Protein AF-G0P9E7-F1 (afdb_monomer_lite)

Sequence (211 aa):
MKASIVRSLVRSYDKTFDFEQVDWSNAPDIKSMLRTLPEHIQTKVMPCREKWERSEKCHCLRTDIERRLLPYLRVDLNEINPIMDLSHEKRIDCKQCETVGSTIKYRDVTLPDSFLAKPTINTPIDPSDFARKIFSQGPRDLNQYLTKYVYYMEPGGSTISRVKPRKWTPGQKVDIYAVLLVKQHFCEYCRNVRPLRDLMKDLYSNNVTMF

pLDDT: mean 77.31, std 15.93, range [26.27, 95.31]

Foldseek 3Di:
DQVVVLVVQLCLVPVPDDPVPFDCPPPPHLVSVLVSDDPVSLQQEWKWFFWWWAFPVPRDIDGPGPTDTHQEAEFAPVDLAGQLCLQDFDFADDPVVPDGGTTIGTRRIDDHQKYKYAYPDFDWDQLLVQQPRWHANDPPGQWIKGFQKWWFAAVVGPDTDIDGSVPGDPPDTTGTPITMIGIWGQDPVVRDTGRVVVVVVVVVVVPDDDD

Radius of gyration: 19.59 Å; chains: 1; bounding box: 53×44×59 Å

Organism: Caenorhabditis brenneri (NCBI:txid135651)

Secondary structure (DSSP, 8-state):
-HHHHHHHHHHHH-TT--STTS--TT--SHHHHHHHS-HHHHHHHS-EE---EEETTT--EE-----EE-S-EEE-TTSSSTTGGG--EEE--BTTTTBTT-EEE---EE--SEEEEEESS---B-GGGGGS-EE-SSTT-SEEEEEEEEEEE-TT--SEEEE-GGGSPTT--BEEEEEEEEEEEEETTTTEEEEHHHHHHHHHHTT----

Structure (mmCIF, N/CA/C/O backbone):
data_AF-G0P9E7-F1
#
_entry.id   AF-G0P9E7-F1
#
loop_
_atom_site.group_PDB
_atom_site.id
_atom_site.type_symbol
_atom_site.label_atom_id
_atom_site.label_alt_id
_atom_site.label_comp_id
_atom_site.label_asym_id
_atom_site.label_entity_id
_atom_site.label_seq_id
_atom_site.pdbx_PDB_ins_code
_atom_site.Cartn_x
_atom_site.Cartn_y
_atom_site.Cartn_z
_atom_site.occupancy
_atom_site.B_iso_or_equiv
_atom_site.auth_seq_id
_atom_site.auth_comp_id
_atom_site.auth_asym_id
_atom_site.auth_atom_id
_atom_site.pdbx_PDB_model_num
ATOM 1 N N . MET A 1 1 ? -8.752 -10.844 12.372 1.00 78.12 1 MET A N 1
ATOM 2 C CA . MET A 1 1 ? -8.226 -9.458 12.265 1.00 78.12 1 MET A CA 1
ATOM 3 C C . MET A 1 1 ? -7.398 -9.220 11.000 1.00 78.12 1 MET A C 1
ATOM 5 O O . MET A 1 1 ? -7.770 -8.361 10.222 1.00 78.12 1 MET A O 1
ATOM 9 N N . LYS A 1 2 ? -6.355 -10.005 10.686 1.00 87.00 2 LYS A N 1
ATOM 10 C CA . LYS A 1 2 ? -5.629 -9.884 9.394 1.00 87.00 2 LYS A CA 1
ATOM 11 C C . LYS A 1 2 ? -6.553 -9.978 8.162 1.00 87.00 2 LYS A C 1
ATOM 13 O O . LYS A 1 2 ? -6.417 -9.190 7.233 1.00 87.00 2 LYS A O 1
ATOM 18 N N . ALA A 1 3 ? -7.579 -10.831 8.220 1.00 87.81 3 ALA A N 1
ATOM 19 C CA . ALA A 1 3 ? -8.619 -10.906 7.191 1.00 87.81 3 ALA A CA 1
ATOM 20 C C . ALA A 1 3 ? -9.404 -9.589 6.998 1.00 87.81 3 ALA A C 1
ATOM 22 O O . ALA A 1 3 ? -9.782 -9.264 5.878 1.00 87.81 3 ALA A O 1
ATOM 23 N N . SER A 1 4 ? -9.625 -8.779 8.047 1.00 88.50 4 SER A N 1
ATOM 24 C CA . SER A 1 4 ? -10.307 -7.481 7.896 1.00 88.50 4 SER A CA 1
ATOM 25 C C . SER A 1 4 ? -9.420 -6.434 7.212 1.00 88.50 4 SER A C 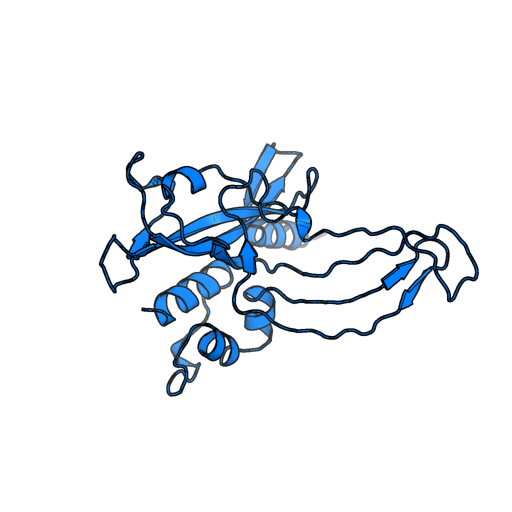1
ATOM 27 O O . SER A 1 4 ? -9.942 -5.565 6.506 1.00 88.50 4 SER A O 1
ATOM 29 N N . ILE A 1 5 ? -8.093 -6.547 7.356 1.00 92.38 5 ILE A N 1
ATOM 30 C CA . ILE A 1 5 ? -7.109 -5.752 6.608 1.00 92.38 5 ILE A CA 1
ATOM 31 C C . ILE A 1 5 ? -7.202 -6.099 5.120 1.00 92.38 5 ILE A C 1
ATOM 33 O O . ILE A 1 5 ? -7.385 -5.202 4.300 1.00 92.38 5 ILE A O 1
ATOM 37 N N . VAL A 1 6 ? -7.166 -7.394 4.786 1.00 93.12 6 VAL A N 1
ATOM 38 C CA . VAL A 1 6 ? -7.285 -7.890 3.402 1.00 93.12 6 VAL A CA 1
ATOM 39 C C . VAL A 1 6 ? -8.620 -7.476 2.783 1.00 93.12 6 VAL A C 1
ATOM 41 O O . VAL A 1 6 ? -8.635 -6.906 1.696 1.00 93.12 6 VAL A O 1
ATOM 44 N N . ARG A 1 7 ? -9.733 -7.632 3.513 1.00 91.88 7 ARG A N 1
ATOM 45 C CA . ARG A 1 7 ? -11.050 -7.145 3.072 1.00 91.88 7 ARG A CA 1
ATOM 46 C C . ARG A 1 7 ? -11.052 -5.644 2.799 1.00 91.88 7 ARG A C 1
ATOM 48 O O . ARG A 1 7 ? -11.615 -5.208 1.803 1.00 91.88 7 ARG A O 1
ATOM 55 N N . SER A 1 8 ? -10.429 -4.843 3.664 1.00 90.50 8 SER A N 1
ATOM 56 C CA . SER A 1 8 ? -10.367 -3.384 3.493 1.00 90.50 8 SER A CA 1
ATOM 57 C C . SER A 1 8 ? -9.508 -2.960 2.299 1.00 90.50 8 SER A C 1
ATOM 59 O O . SER A 1 8 ? -9.852 -1.979 1.639 1.00 90.50 8 SER A O 1
ATOM 61 N N . LEU A 1 9 ? -8.414 -3.684 2.044 1.00 93.50 9 LEU A N 1
ATOM 62 C CA . LEU A 1 9 ? -7.523 -3.497 0.900 1.00 93.50 9 LEU A CA 1
ATOM 63 C C . LEU A 1 9 ? -8.227 -3.860 -0.413 1.00 93.50 9 LEU A C 1
ATOM 65 O O . LEU A 1 9 ? -8.279 -3.053 -1.329 1.00 93.50 9 LEU A O 1
ATOM 69 N N . VAL A 1 10 ? -8.846 -5.035 -0.500 1.00 91.56 10 VAL A N 1
ATOM 70 C CA . VAL A 1 10 ? -9.573 -5.430 -1.714 1.00 91.56 10 VAL A CA 1
ATOM 71 C C . VAL A 1 10 ? -10.771 -4.506 -1.944 1.00 91.56 10 VAL A C 1
ATOM 73 O O . VAL A 1 10 ? -10.923 -3.985 -3.041 1.00 91.56 10 VAL A O 1
ATOM 76 N N . ARG A 1 11 ? -11.540 -4.152 -0.901 1.00 89.19 11 ARG A N 1
ATOM 77 C CA . ARG A 1 11 ? -12.657 -3.191 -1.013 1.00 89.19 11 ARG A CA 1
ATOM 78 C C . ARG A 1 11 ? -12.243 -1.746 -1.302 1.00 89.19 11 ARG A C 1
ATOM 80 O O . ARG A 1 11 ? -13.118 -0.917 -1.564 1.00 89.19 11 ARG A O 1
ATOM 87 N N . SER A 1 12 ? -10.958 -1.377 -1.214 1.00 85.25 12 SER A N 1
ATOM 88 C CA . SER A 1 12 ? -10.518 -0.073 -1.734 1.00 85.25 12 SER A CA 1
ATOM 89 C C . SER A 1 12 ? -10.407 -0.057 -3.250 1.00 85.25 12 SER A C 1
ATOM 91 O O . SER A 1 12 ? -10.593 1.010 -3.828 1.00 85.25 12 SER A O 1
ATOM 93 N N . TYR A 1 13 ? -10.196 -1.219 -3.862 1.00 84.00 13 TYR A N 1
ATOM 94 C CA . TYR A 1 13 ? -10.215 -1.412 -5.303 1.00 84.00 13 TYR A CA 1
ATOM 95 C C . TYR A 1 13 ? -11.613 -1.820 -5.792 1.00 84.00 13 TYR A C 1
ATOM 97 O O . TYR A 1 13 ? -12.232 -1.085 -6.566 1.00 84.00 13 TYR A O 1
ATOM 105 N N . ASP A 1 14 ? -12.155 -2.925 -5.277 1.00 86.12 14 ASP A N 1
ATOM 106 C CA . ASP A 1 14 ? -13.438 -3.495 -5.671 1.00 86.12 14 ASP A CA 1
ATOM 107 C C . ASP A 1 14 ? -14.408 -3.672 -4.490 1.00 86.12 14 ASP A C 1
ATOM 109 O O . ASP A 1 14 ? -14.265 -4.554 -3.645 1.00 86.12 14 ASP A O 1
ATOM 113 N N . LYS A 1 15 ? -15.431 -2.809 -4.435 1.00 84.81 15 LYS A N 1
ATOM 114 C CA . LYS A 1 15 ? -16.447 -2.813 -3.374 1.00 84.81 15 LYS A CA 1
ATOM 115 C C . LYS A 1 15 ? -17.406 -4.004 -3.463 1.00 84.81 15 LYS A C 1
ATOM 117 O O . LYS A 1 15 ? -18.002 -4.332 -2.441 1.00 84.81 15 LYS A O 1
ATOM 122 N N . THR A 1 16 ? -17.567 -4.594 -4.648 1.00 86.94 16 THR A N 1
ATOM 123 C CA . THR A 1 16 ? -18.529 -5.675 -4.915 1.00 86.94 16 THR A CA 1
ATOM 124 C C . THR A 1 16 ? -17.914 -7.063 -4.815 1.00 86.94 16 THR A C 1
ATOM 126 O O . THR A 1 16 ? -18.643 -8.039 -4.921 1.00 86.94 16 THR A O 1
ATOM 129 N N . PHE A 1 17 ? -16.600 -7.158 -4.592 1.00 88.81 17 PHE A N 1
ATOM 130 C CA . PHE A 1 17 ? -15.918 -8.439 -4.476 1.00 88.81 17 PHE A CA 1
ATOM 131 C C . PHE A 1 17 ? -16.513 -9.286 -3.344 1.00 88.81 17 PHE A C 1
ATOM 133 O O . PHE A 1 17 ? -16.552 -8.857 -2.180 1.00 88.81 17 PHE A O 1
ATOM 140 N N . ASP A 1 18 ? -16.950 -10.490 -3.704 1.00 89.50 18 ASP A N 1
ATOM 141 C CA . ASP A 1 18 ? -17.507 -11.471 -2.787 1.00 89.50 18 ASP A CA 1
ATOM 142 C C . ASP A 1 18 ? -16.383 -12.305 -2.156 1.00 89.50 18 ASP A C 1
ATOM 144 O O . ASP A 1 18 ? -15.674 -13.057 -2.821 1.00 89.50 18 ASP A O 1
ATOM 148 N N . PHE A 1 19 ? -16.199 -12.148 -0.844 1.00 87.81 19 PHE A N 1
ATOM 149 C CA . PHE A 1 19 ? -15.153 -12.855 -0.101 1.00 87.81 19 PHE A CA 1
ATOM 150 C C . PHE A 1 19 ? -15.572 -14.259 0.333 1.00 87.81 19 PHE A C 1
ATOM 152 O O . PHE A 1 19 ? -14.706 -14.994 0.811 1.00 87.81 19 PHE A O 1
ATOM 159 N N . GLU A 1 20 ? -16.857 -14.605 0.224 1.00 85.38 20 GLU A N 1
ATOM 160 C CA . GLU A 1 20 ? -17.377 -15.926 0.591 1.00 85.38 20 GLU A CA 1
ATOM 161 C C . GLU A 1 20 ? -16.975 -16.988 -0.438 1.00 85.38 20 GLU A C 1
ATOM 163 O O . GLU A 1 20 ? -16.801 -18.148 -0.083 1.00 85.38 20 GLU A O 1
ATOM 168 N N . GLN A 1 21 ? -16.707 -16.575 -1.681 1.00 85.44 21 GLN A N 1
ATOM 169 C CA . GLN A 1 21 ? -16.221 -17.447 -2.759 1.00 85.44 21 GLN A CA 1
ATOM 170 C C . GLN A 1 21 ? -14.727 -17.787 -2.664 1.00 85.44 21 GLN A C 1
ATOM 172 O O . GLN A 1 21 ? -14.213 -18.551 -3.479 1.00 85.44 21 GLN A O 1
ATOM 177 N N . VAL A 1 22 ? -14.007 -17.211 -1.699 1.00 85.06 22 VAL A N 1
ATOM 178 C CA . VAL A 1 22 ? -12.576 -17.465 -1.507 1.00 85.06 22 VAL A CA 1
ATOM 179 C C . VAL A 1 22 ? -12.394 -18.405 -0.324 1.00 85.06 22 VAL A C 1
ATOM 181 O O . VAL A 1 22 ? -12.841 -18.107 0.783 1.00 85.06 22 VAL A O 1
ATOM 184 N N . ASP A 1 23 ? -11.690 -19.514 -0.535 1.00 84.50 23 ASP A N 1
ATOM 185 C CA . ASP A 1 23 ? -11.310 -20.408 0.554 1.00 84.50 23 ASP A CA 1
ATOM 186 C C . ASP A 1 23 ? -10.158 -19.797 1.375 1.00 84.50 23 ASP A C 1
ATOM 188 O O . ASP A 1 23 ? -9.045 -19.582 0.887 1.00 84.50 23 ASP A O 1
ATOM 192 N N . TRP A 1 24 ? -10.444 -19.498 2.644 1.00 83.25 24 TRP A N 1
ATOM 193 C CA . TRP A 1 24 ? -9.492 -18.933 3.608 1.00 83.25 24 TRP A CA 1
ATOM 194 C C . TRP A 1 24 ? -9.017 -19.941 4.657 1.00 83.25 24 TRP A C 1
ATOM 196 O O . TRP A 1 24 ? -8.226 -19.565 5.526 1.00 83.25 24 TRP A O 1
ATOM 206 N N . SER A 1 25 ? -9.503 -21.185 4.610 1.00 80.88 25 SER A N 1
ATOM 207 C CA . SER A 1 25 ? -9.347 -22.188 5.675 1.00 80.88 25 SER A CA 1
ATOM 208 C C . SER A 1 25 ? -7.890 -22.408 6.099 1.00 80.88 25 SER A C 1
ATOM 210 O O . SER A 1 25 ? -7.611 -22.569 7.285 1.00 80.88 25 SER A O 1
ATOM 212 N N . ASN A 1 26 ? -6.952 -22.292 5.154 1.00 80.38 26 ASN A N 1
ATOM 213 C CA . ASN A 1 26 ? -5.523 -22.534 5.357 1.00 80.38 26 ASN A CA 1
ATOM 214 C C . ASN A 1 26 ? -4.642 -21.270 5.271 1.00 80.38 26 ASN A C 1
ATOM 216 O O . ASN A 1 26 ? -3.443 -21.374 5.015 1.00 80.38 26 ASN A O 1
ATOM 220 N N . ALA A 1 27 ? -5.197 -20.063 5.451 1.00 87.19 27 ALA A N 1
ATOM 221 C CA . ALA A 1 27 ? -4.460 -18.804 5.278 1.00 87.19 27 ALA A CA 1
ATOM 222 C C . ALA A 1 27 ? -4.068 -18.136 6.625 1.00 87.19 27 ALA A C 1
ATOM 224 O O . ALA A 1 27 ? -4.814 -17.298 7.140 1.00 87.19 27 ALA A O 1
ATOM 225 N N . PRO A 1 28 ? -2.878 -18.427 7.200 1.00 85.69 28 PRO A N 1
ATOM 226 C CA . PRO A 1 28 ? -2.490 -17.943 8.537 1.00 85.69 28 PRO A CA 1
ATOM 227 C C . PRO A 1 28 ? -2.075 -16.458 8.587 1.00 85.69 28 PRO A C 1
ATOM 229 O O . PRO A 1 28 ? -2.049 -15.822 9.652 1.00 85.69 28 PRO A O 1
ATOM 232 N N . ASP A 1 29 ? -1.715 -15.871 7.446 1.00 90.88 29 ASP A N 1
ATOM 233 C CA . ASP A 1 29 ? -1.191 -14.510 7.358 1.00 90.88 29 ASP A CA 1
ATOM 234 C C . ASP A 1 29 ? -1.681 -13.748 6.120 1.00 90.88 29 ASP A C 1
ATOM 236 O O . ASP A 1 29 ? -2.275 -14.319 5.212 1.00 90.88 29 ASP A O 1
ATOM 240 N N . ILE A 1 30 ? -1.416 -12.434 6.083 1.00 91.62 30 ILE A N 1
ATOM 241 C CA . ILE A 1 30 ? -1.829 -11.548 4.979 1.00 91.62 30 ILE A CA 1
ATOM 242 C C . ILE A 1 30 ? -1.275 -12.033 3.634 1.00 91.62 30 ILE A C 1
ATOM 244 O O . ILE A 1 30 ? -1.944 -11.896 2.621 1.00 91.62 30 ILE A O 1
ATOM 248 N N . LYS A 1 31 ? -0.066 -12.600 3.598 1.00 92.56 31 LYS A N 1
ATOM 249 C CA . LYS A 1 31 ? 0.552 -13.042 2.344 1.00 92.56 31 LYS A CA 1
ATOM 250 C C . LYS A 1 31 ? -0.180 -14.249 1.767 1.00 92.56 31 LYS A C 1
ATOM 252 O O . LYS A 1 31 ? -0.489 -14.256 0.582 1.00 92.56 31 LYS A O 1
ATOM 257 N N . SER A 1 32 ? -0.448 -15.242 2.604 1.00 92.75 32 SER A N 1
ATOM 258 C CA . SER A 1 32 ? -1.184 -16.456 2.255 1.00 92.75 32 SER A CA 1
ATOM 259 C C . SER A 1 32 ? -2.615 -16.103 1.874 1.00 92.75 32 SER A C 1
ATOM 261 O O . SER A 1 32 ? -3.099 -16.541 0.842 1.00 92.75 32 SER A O 1
ATOM 263 N N . MET A 1 33 ? -3.222 -15.192 2.635 1.00 94.12 33 MET A N 1
ATOM 264 C CA . MET A 1 33 ? -4.520 -14.612 2.335 1.00 94.12 33 MET A CA 1
ATOM 265 C C . MET A 1 33 ? -4.561 -13.939 0.948 1.00 94.12 33 MET A C 1
ATOM 267 O O . MET A 1 33 ? -5.444 -14.194 0.143 1.00 94.12 33 MET A O 1
ATOM 271 N N . LEU A 1 34 ? -3.607 -13.072 0.620 1.00 92.94 34 LEU A N 1
ATOM 272 C CA . LEU A 1 34 ? -3.617 -12.415 -0.689 1.00 92.94 34 LEU A CA 1
ATOM 273 C C . LEU A 1 34 ? -3.390 -13.405 -1.839 1.00 92.94 34 LEU A C 1
ATOM 275 O O . LEU A 1 34 ? -3.911 -13.187 -2.924 1.00 92.94 34 LEU A O 1
ATOM 279 N N . ARG A 1 35 ? -2.671 -14.505 -1.595 1.00 91.44 35 ARG A N 1
ATOM 280 C CA . ARG A 1 35 ? -2.435 -15.560 -2.590 1.00 91.44 35 ARG A CA 1
ATOM 281 C C . ARG A 1 35 ? -3.657 -16.430 -2.889 1.00 91.44 35 ARG A C 1
ATOM 283 O O . ARG A 1 35 ? -3.671 -17.032 -3.955 1.00 91.44 35 ARG A O 1
ATOM 290 N N . THR A 1 36 ? -4.648 -16.509 -1.997 1.00 92.44 36 THR A N 1
ATOM 291 C CA . THR A 1 36 ? -5.897 -17.249 -2.264 1.00 92.44 36 THR A CA 1
ATOM 292 C C . THR A 1 36 ? -6.884 -16.455 -3.120 1.00 92.44 36 THR A C 1
ATOM 294 O O . THR A 1 36 ? -7.836 -17.022 -3.646 1.00 92.44 36 THR A O 1
ATOM 297 N N . LEU A 1 37 ? -6.667 -15.146 -3.294 1.00 92.25 37 LEU A N 1
ATOM 298 C CA . LEU A 1 37 ? -7.506 -14.308 -4.148 1.00 92.25 37 LEU A CA 1
ATOM 299 C C . LEU A 1 37 ? -7.307 -14.638 -5.637 1.00 92.25 37 LEU A C 1
ATOM 301 O O . LEU A 1 37 ? -6.218 -15.051 -6.030 1.00 92.25 37 LEU A O 1
ATOM 305 N N . PRO A 1 38 ? -8.293 -14.365 -6.507 1.00 91.38 38 PRO A N 1
ATOM 306 C CA . PRO A 1 38 ? -8.104 -14.452 -7.953 1.00 91.38 38 PRO A CA 1
ATOM 307 C C . PRO A 1 38 ? -6.960 -13.556 -8.453 1.00 91.38 38 PRO A C 1
ATOM 309 O O . PRO A 1 38 ? -6.787 -12.432 -7.975 1.00 91.38 38 PRO A O 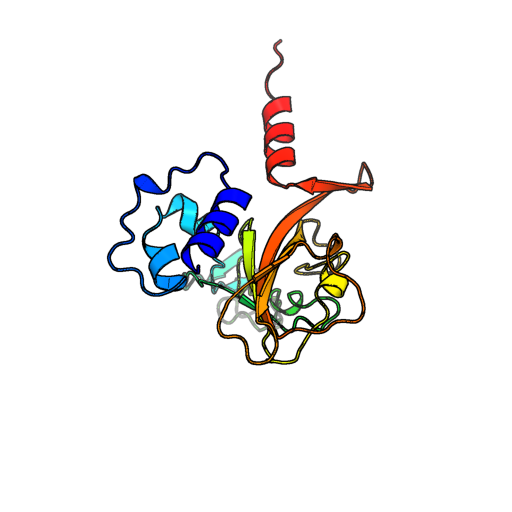1
ATOM 312 N N . GLU A 1 39 ? -6.212 -14.010 -9.462 1.00 88.81 39 GLU A N 1
ATOM 313 C CA . GLU A 1 39 ? -5.031 -13.306 -9.997 1.00 88.81 39 GLU A CA 1
ATOM 314 C C . GLU A 1 39 ? -5.330 -11.854 -10.417 1.00 88.81 39 GLU A C 1
ATOM 316 O O . GLU A 1 39 ? -4.568 -10.929 -10.116 1.00 88.81 39 GLU A O 1
ATOM 321 N N . HIS A 1 40 ? -6.488 -11.624 -11.042 1.00 86.00 40 HIS A N 1
ATOM 322 C CA . HIS A 1 40 ? -6.918 -10.288 -11.455 1.00 86.00 40 HIS A CA 1
ATOM 323 C C . HIS A 1 40 ? -7.118 -9.321 -10.271 1.00 86.00 40 HIS A C 1
ATOM 325 O O . HIS A 1 40 ? -6.979 -8.114 -10.448 1.00 86.00 40 HIS A O 1
ATOM 331 N N . ILE A 1 41 ? -7.406 -9.827 -9.063 1.00 90.56 41 ILE A N 1
ATOM 332 C CA . ILE A 1 41 ? -7.434 -9.027 -7.830 1.00 90.56 41 ILE A CA 1
ATOM 333 C C . ILE A 1 41 ? -6.021 -8.855 -7.284 1.00 90.56 41 ILE A C 1
ATOM 335 O O . ILE A 1 41 ? -5.648 -7.738 -6.930 1.00 90.56 41 ILE A O 1
ATOM 339 N N . GLN A 1 42 ? -5.220 -9.928 -7.238 1.00 90.00 42 GLN A N 1
ATOM 340 C CA . GLN A 1 42 ? -3.852 -9.888 -6.703 1.00 90.00 42 GLN A CA 1
ATOM 341 C C . GLN A 1 42 ? -3.021 -8.780 -7.361 1.00 90.00 42 GLN A C 1
ATOM 343 O O . GLN A 1 42 ? -2.440 -7.943 -6.669 1.00 90.00 42 GLN A O 1
ATOM 348 N N . THR A 1 43 ? -3.052 -8.704 -8.693 1.00 85.19 43 THR A N 1
ATOM 349 C CA . THR A 1 43 ? -2.339 -7.684 -9.488 1.00 85.19 43 THR A CA 1
ATOM 350 C C . THR A 1 43 ? -2.788 -6.243 -9.212 1.00 85.19 43 THR A C 1
ATOM 352 O O . THR A 1 43 ? -2.075 -5.297 -9.546 1.00 85.19 43 THR A O 1
ATOM 355 N N . LYS A 1 44 ? -3.952 -6.050 -8.582 1.00 88.56 44 LYS A N 1
ATOM 356 C CA . LYS A 1 44 ? -4.535 -4.742 -8.242 1.00 88.56 44 LYS A CA 1
ATOM 357 C C . LYS A 1 44 ? -4.366 -4.355 -6.779 1.00 88.56 44 LYS A C 1
ATOM 359 O O . LYS A 1 44 ? -4.686 -3.220 -6.424 1.00 88.56 44 LYS A O 1
ATOM 364 N N . VAL A 1 45 ? -3.852 -5.261 -5.944 1.00 89.88 45 VAL A N 1
ATOM 365 C CA . VAL A 1 45 ? -3.674 -5.015 -4.504 1.00 89.88 45 VAL A CA 1
ATOM 366 C C . VAL A 1 45 ? -2.279 -5.340 -3.958 1.00 89.88 45 VAL A C 1
ATOM 368 O O . VAL A 1 45 ? -1.946 -4.954 -2.835 1.00 89.88 45 VAL A O 1
ATOM 371 N N . MET A 1 46 ? -1.449 -6.042 -4.734 1.00 92.19 46 MET A N 1
ATOM 372 C CA . MET A 1 46 ? -0.081 -6.421 -4.372 1.00 92.19 46 MET A CA 1
ATOM 373 C C . MET A 1 46 ? 0.937 -5.653 -5.224 1.00 92.19 46 MET A C 1
ATOM 375 O O . MET A 1 46 ? 0.845 -5.691 -6.451 1.00 92.19 46 MET A O 1
ATOM 379 N N . PRO A 1 47 ? 1.933 -4.985 -4.612 1.00 89.38 47 PRO A N 1
ATOM 380 C CA . PRO A 1 47 ? 3.112 -4.520 -5.331 1.00 89.38 47 PRO A CA 1
ATOM 381 C C . PRO A 1 47 ? 3.778 -5.660 -6.089 1.00 89.38 47 PRO A C 1
ATOM 383 O O . PRO A 1 47 ? 3.849 -6.788 -5.602 1.00 89.38 47 PRO A O 1
ATOM 386 N N . CYS A 1 48 ? 4.292 -5.357 -7.271 1.00 84.25 48 CYS A N 1
ATOM 387 C CA . CYS A 1 48 ? 5.045 -6.301 -8.075 1.00 84.25 48 CYS A CA 1
ATOM 388 C C . CYS A 1 48 ? 6.495 -5.842 -8.137 1.00 84.25 48 CYS A C 1
ATOM 390 O O . CYS A 1 48 ? 6.751 -4.683 -8.455 1.00 84.25 48 CYS A O 1
ATOM 392 N N . ARG A 1 49 ? 7.440 -6.735 -7.833 1.00 78.50 49 ARG A N 1
ATOM 393 C CA . ARG A 1 49 ? 8.835 -6.514 -8.196 1.00 78.50 49 ARG A CA 1
ATOM 394 C C . ARG A 1 49 ? 9.013 -6.969 -9.638 1.00 78.50 49 ARG A C 1
ATOM 396 O O . ARG A 1 49 ? 8.689 -8.115 -9.944 1.00 78.50 49 ARG A O 1
ATOM 403 N N . GLU A 1 50 ? 9.489 -6.076 -10.491 1.00 72.56 50 GLU A N 1
ATOM 404 C CA . GLU A 1 50 ? 9.821 -6.369 -11.883 1.00 72.56 50 GLU A CA 1
ATOM 405 C C . GLU A 1 50 ? 11.249 -5.888 -12.115 1.00 72.56 50 GLU A C 1
ATOM 407 O O . GLU A 1 50 ? 11.632 -4.835 -11.623 1.00 72.56 50 GLU A O 1
ATOM 412 N N . LYS A 1 51 ? 12.058 -6.656 -12.839 1.00 65.94 51 LYS A N 1
ATOM 413 C CA . LYS A 1 51 ? 13.370 -6.199 -13.290 1.00 65.94 51 LYS A CA 1
ATOM 414 C C . LYS A 1 51 ? 13.334 -6.149 -14.807 1.00 65.94 51 LYS A C 1
ATOM 416 O O . LYS A 1 51 ? 13.058 -7.148 -15.461 1.00 65.94 51 LYS A O 1
ATOM 421 N N . TRP A 1 52 ? 13.568 -4.975 -15.368 1.00 64.12 52 TRP A N 1
ATOM 422 C CA . TRP A 1 52 ? 13.693 -4.796 -16.807 1.00 64.12 52 TRP A CA 1
ATOM 423 C C . TRP A 1 52 ? 14.751 -3.743 -17.092 1.00 64.12 52 TRP A C 1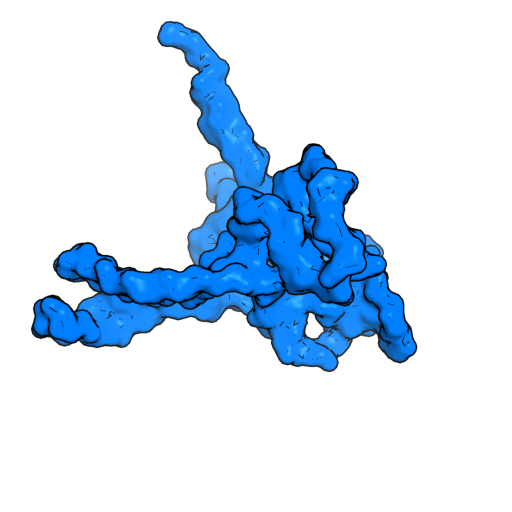
ATOM 425 O O . TRP A 1 52 ? 14.966 -2.833 -16.292 1.00 64.12 52 TRP A O 1
ATOM 435 N N . GLU A 1 53 ? 15.413 -3.899 -18.232 1.00 66.31 53 GLU A N 1
ATOM 436 C CA . GLU A 1 53 ? 16.473 -3.015 -18.695 1.00 66.31 53 GLU A CA 1
ATOM 437 C C . GLU A 1 53 ? 16.036 -2.437 -20.038 1.00 66.31 53 GLU A C 1
ATOM 439 O O . GLU A 1 53 ? 15.845 -3.183 -21.000 1.00 66.31 53 GLU A O 1
ATOM 444 N N . ARG A 1 54 ? 15.852 -1.117 -20.130 1.00 62.62 54 ARG A N 1
ATOM 445 C CA . ARG A 1 54 ? 15.564 -0.459 -21.415 1.00 62.62 54 ARG A CA 1
ATOM 446 C C . ARG A 1 54 ? 16.607 0.589 -21.734 1.00 62.62 54 ARG A C 1
ATOM 448 O O . ARG A 1 54 ? 16.761 1.528 -20.961 1.00 62.62 54 ARG A O 1
ATOM 455 N N . SER A 1 55 ? 17.220 0.486 -22.908 1.00 63.34 55 SER A N 1
ATOM 456 C CA . SER A 1 55 ? 18.017 1.567 -23.488 1.00 63.34 55 SER A CA 1
ATOM 457 C C . SER A 1 55 ? 17.156 2.407 -24.432 1.00 63.34 55 SER A C 1
ATOM 459 O O . SER A 1 55 ? 16.542 1.887 -25.364 1.00 63.34 55 SER A O 1
ATOM 461 N N . GLU A 1 56 ? 17.106 3.720 -24.201 1.00 61.47 56 GLU A N 1
ATOM 462 C CA . GLU A 1 56 ? 16.392 4.654 -25.087 1.00 61.47 56 GLU A CA 1
ATOM 463 C C . GLU A 1 56 ? 17.067 4.798 -26.456 1.00 61.47 56 GLU A C 1
ATOM 465 O O . GLU A 1 56 ? 16.380 5.029 -27.443 1.00 61.47 56 GLU A O 1
ATOM 470 N N . LYS A 1 57 ? 18.394 4.624 -26.524 1.00 61.91 57 LYS A N 1
ATOM 471 C CA . LYS A 1 57 ? 19.185 4.842 -27.746 1.00 61.91 57 LYS A CA 1
ATOM 472 C C . LYS A 1 57 ? 19.073 3.708 -28.759 1.00 61.91 57 LYS A C 1
ATOM 474 O O . LYS A 1 57 ? 19.120 3.961 -29.953 1.00 61.91 57 LYS A O 1
ATOM 479 N N . CYS A 1 58 ? 18.952 2.468 -28.295 1.00 61.00 58 CYS A N 1
ATOM 480 C CA . CYS A 1 58 ? 18.913 1.301 -29.181 1.00 61.00 58 CYS A CA 1
ATOM 481 C C . CYS A 1 58 ? 17.542 0.620 -29.219 1.00 61.00 58 CYS A C 1
ATOM 483 O O . CYS A 1 58 ? 17.405 -0.439 -29.819 1.00 61.00 58 CYS A O 1
ATOM 485 N N . HIS A 1 59 ? 16.548 1.167 -28.507 1.00 58.03 59 HIS A N 1
ATOM 486 C CA . HIS A 1 59 ? 15.241 0.537 -28.293 1.00 58.03 59 HIS A CA 1
ATOM 487 C C . HIS A 1 59 ? 15.303 -0.895 -27.723 1.00 58.03 59 HIS A C 1
ATOM 489 O O . HIS A 1 59 ? 14.289 -1.589 -27.693 1.00 58.03 59 HIS A O 1
ATOM 495 N N . CYS A 1 60 ? 16.461 -1.336 -27.225 1.00 54.84 60 CYS A N 1
ATOM 496 C CA . CYS A 1 60 ? 16.640 -2.665 -26.667 1.00 54.84 60 CYS A CA 1
ATOM 497 C C . CYS A 1 60 ? 15.934 -2.728 -25.315 1.00 54.84 60 CYS A C 1
ATOM 499 O O . CYS A 1 60 ? 16.270 -1.982 -24.389 1.00 54.84 60 CYS A O 1
ATOM 501 N N . LEU A 1 61 ? 14.966 -3.634 -25.216 1.00 56.88 61 LEU A N 1
ATOM 502 C CA . LEU A 1 61 ? 14.368 -4.056 -23.963 1.00 56.88 61 LEU A CA 1
ATOM 503 C C . LEU A 1 61 ? 14.953 -5.425 -23.616 1.00 56.88 61 LEU A C 1
ATOM 505 O O . LEU A 1 61 ? 14.567 -6.433 -24.204 1.00 56.88 61 LEU A O 1
ATOM 509 N N . ARG A 1 62 ? 15.877 -5.475 -22.659 1.00 55.00 62 ARG A N 1
ATOM 510 C CA . ARG A 1 62 ? 16.354 -6.742 -22.107 1.00 55.00 62 ARG A CA 1
ATOM 511 C C . ARG A 1 62 ? 15.461 -7.090 -20.922 1.00 55.00 62 ARG A C 1
ATOM 513 O O . ARG A 1 62 ? 15.400 -6.356 -19.935 1.00 55.00 62 ARG A O 1
ATOM 520 N N . THR A 1 63 ? 14.684 -8.156 -21.068 1.00 54.50 63 THR A N 1
ATOM 521 C CA . THR A 1 63 ? 13.626 -8.516 -20.119 1.00 54.50 63 THR A CA 1
ATOM 522 C C . THR A 1 63 ? 13.886 -9.889 -19.515 1.00 54.50 63 THR A C 1
ATOM 524 O O . THR A 1 63 ? 13.381 -10.891 -20.002 1.00 54.50 63 THR A O 1
ATOM 527 N N . ASP A 1 64 ? 14.630 -9.923 -18.409 1.00 52.50 64 ASP A N 1
ATOM 528 C CA . ASP A 1 64 ? 14.524 -11.019 -17.440 1.00 52.50 64 ASP A CA 1
ATOM 529 C C . ASP A 1 64 ? 13.400 -10.657 -16.461 1.00 52.50 64 ASP A C 1
ATOM 531 O O . ASP A 1 64 ? 13.634 -10.107 -15.383 1.00 52.50 64 ASP A O 1
ATOM 535 N N . ILE A 1 65 ? 12.147 -10.888 -16.872 1.00 56.75 65 ILE A N 1
ATOM 536 C CA . ILE A 1 65 ? 10.976 -10.560 -16.049 1.00 56.75 65 ILE A CA 1
ATOM 537 C C . ILE A 1 65 ? 10.819 -11.624 -14.957 1.00 56.75 65 ILE A C 1
ATOM 539 O O . ILE A 1 65 ? 10.026 -12.556 -15.078 1.00 56.75 65 ILE A O 1
ATOM 543 N N . GLU A 1 66 ? 11.532 -11.466 -13.844 1.00 64.31 66 GLU A N 1
ATOM 544 C CA . GLU A 1 66 ? 11.157 -12.141 -12.602 1.00 64.31 66 GLU A CA 1
ATOM 545 C C . GLU A 1 66 ? 10.037 -11.333 -11.932 1.00 64.31 66 GLU A C 1
ATOM 547 O O . GLU A 1 66 ? 10.281 -10.387 -11.180 1.00 64.31 66 GLU A O 1
ATOM 552 N N . ARG A 1 67 ? 8.782 -11.677 -12.242 1.00 70.06 67 ARG A N 1
ATOM 553 C CA . ARG A 1 67 ? 7.605 -11.080 -11.599 1.00 70.06 67 ARG A CA 1
ATOM 554 C C . ARG A 1 67 ? 7.394 -11.689 -10.227 1.00 70.06 67 ARG A C 1
ATOM 556 O O . ARG A 1 67 ? 7.022 -12.854 -10.100 1.00 70.06 67 ARG A O 1
ATOM 563 N N . ARG A 1 68 ? 7.549 -10.872 -9.187 1.00 81.50 68 ARG A N 1
ATOM 564 C CA . ARG A 1 68 ? 7.294 -11.304 -7.810 1.00 81.50 68 ARG A CA 1
ATOM 565 C C . ARG A 1 68 ? 6.282 -10.401 -7.125 1.00 81.50 68 ARG A C 1
ATOM 567 O O . ARG A 1 68 ? 6.595 -9.271 -6.760 1.00 81.50 68 ARG A O 1
ATOM 574 N N . LEU A 1 69 ? 5.083 -10.932 -6.887 1.00 85.19 69 LEU A N 1
ATOM 575 C CA . LEU A 1 69 ? 4.067 -10.254 -6.084 1.00 85.19 69 LEU A CA 1
ATOM 576 C C . LEU A 1 69 ? 4.489 -10.201 -4.608 1.00 85.19 69 LEU A C 1
ATOM 578 O O . LEU A 1 69 ? 4.896 -11.202 -4.004 1.00 85.19 69 LEU A O 1
ATOM 582 N N . LEU A 1 70 ? 4.370 -9.015 -4.021 1.00 89.75 70 LEU A N 1
ATOM 583 C CA . LEU A 1 70 ? 4.717 -8.706 -2.643 1.00 89.75 70 LEU A CA 1
ATOM 584 C C . LEU A 1 70 ? 3.434 -8.411 -1.852 1.00 89.75 70 LEU A C 1
ATOM 586 O O . LEU A 1 70 ? 2.569 -7.689 -2.334 1.00 89.75 70 LEU A O 1
ATOM 590 N N . PRO A 1 71 ? 3.273 -8.931 -0.625 1.00 89.56 71 PRO A N 1
ATOM 591 C CA . PRO A 1 71 ? 2.070 -8.683 0.179 1.00 89.56 71 PRO A CA 1
ATOM 592 C C . PRO A 1 71 ? 1.997 -7.260 0.751 1.00 89.56 71 PRO A C 1
ATOM 594 O O . PRO A 1 71 ? 0.934 -6.810 1.171 1.00 89.56 71 PRO A O 1
ATOM 597 N N . TYR A 1 72 ? 3.138 -6.581 0.833 1.00 91.44 72 TYR A N 1
ATOM 598 C CA . TYR A 1 72 ? 3.281 -5.206 1.291 1.00 91.44 72 TYR A CA 1
ATOM 599 C C . TYR A 1 72 ? 4.632 -4.661 0.831 1.00 91.44 72 TYR A C 1
ATOM 601 O O . TYR A 1 72 ? 5.542 -5.426 0.498 1.00 91.44 72 TYR A O 1
ATOM 609 N N . LEU A 1 73 ? 4.772 -3.341 0.883 1.00 89.62 73 LEU A N 1
ATOM 610 C CA . LEU A 1 73 ? 6.028 -2.639 0.663 1.00 89.62 73 LEU A CA 1
ATOM 611 C C . LEU A 1 73 ? 6.583 -2.130 2.001 1.00 89.62 73 LEU A C 1
ATOM 613 O O . LEU A 1 73 ? 5.828 -1.582 2.800 1.00 89.62 73 LEU A O 1
ATOM 617 N N . ARG A 1 74 ? 7.884 -2.307 2.258 1.00 88.50 74 ARG A N 1
ATOM 618 C CA . ARG A 1 74 ? 8.558 -1.644 3.387 1.00 88.50 74 ARG A CA 1
ATOM 619 C C . ARG A 1 74 ? 9.006 -0.253 2.957 1.00 88.50 74 ARG A C 1
ATOM 621 O O . ARG A 1 74 ? 9.621 -0.133 1.904 1.00 88.50 74 ARG A O 1
ATOM 628 N N . VAL A 1 75 ? 8.666 0.756 3.746 1.00 86.50 75 VAL A N 1
ATOM 629 C CA . VAL A 1 75 ? 8.935 2.168 3.454 1.00 86.50 75 VAL A CA 1
ATOM 630 C C . VAL A 1 75 ? 9.325 2.885 4.742 1.00 86.50 75 VAL A C 1
ATOM 632 O O . VAL A 1 75 ? 8.793 2.568 5.813 1.00 86.50 75 VAL A O 1
ATOM 635 N N . ASP A 1 76 ? 10.237 3.853 4.664 1.00 86.06 76 ASP A N 1
ATOM 636 C CA . ASP A 1 76 ? 10.487 4.734 5.802 1.00 86.06 76 ASP A CA 1
ATOM 637 C C . ASP A 1 76 ? 9.353 5.752 5.903 1.00 86.06 76 ASP A C 1
ATOM 639 O O . ASP A 1 76 ? 9.348 6.788 5.252 1.00 86.06 76 ASP A O 1
ATOM 643 N N . LEU A 1 77 ? 8.358 5.453 6.734 1.00 85.19 77 LEU A N 1
ATOM 644 C CA . LEU A 1 77 ? 7.190 6.307 6.911 1.00 85.19 77 LEU A CA 1
ATOM 645 C C . LEU A 1 77 ? 7.505 7.685 7.516 1.00 85.19 77 LEU A C 1
ATOM 647 O O . LEU A 1 77 ? 6.583 8.498 7.560 1.00 85.19 77 LEU A O 1
ATOM 651 N N . ASN A 1 78 ? 8.741 7.979 7.934 1.00 81.44 78 ASN A N 1
ATOM 652 C CA . ASN A 1 78 ? 9.152 9.300 8.417 1.00 81.44 78 ASN A CA 1
ATOM 653 C C . ASN A 1 78 ? 9.660 10.219 7.294 1.00 81.44 78 ASN A C 1
ATOM 655 O O . ASN A 1 78 ? 9.558 11.438 7.423 1.00 81.44 78 ASN A O 1
ATOM 659 N N . GLU A 1 79 ? 10.115 9.676 6.163 1.00 79.25 79 GLU A N 1
ATOM 660 C CA . GLU A 1 79 ? 10.623 10.475 5.040 1.00 79.25 79 GLU A CA 1
ATOM 661 C C . GLU A 1 79 ? 9.546 11.348 4.392 1.00 79.25 79 GLU A C 1
ATOM 663 O O . GLU A 1 79 ? 8.363 11.003 4.391 1.00 79.25 79 GLU A O 1
ATOM 668 N N . ILE A 1 80 ? 9.950 12.466 3.780 1.00 70.44 80 ILE A N 1
ATOM 669 C CA . ILE A 1 80 ? 9.031 13.375 3.077 1.00 70.44 80 ILE A CA 1
ATOM 670 C C . ILE A 1 80 ? 8.320 12.640 1.928 1.00 70.44 80 ILE A C 1
ATOM 672 O O . ILE A 1 80 ? 7.100 12.741 1.817 1.00 70.44 80 ILE A O 1
ATOM 676 N N . ASN A 1 81 ? 9.065 11.852 1.137 1.00 71.94 81 ASN A N 1
ATOM 677 C CA . ASN A 1 81 ? 8.554 11.082 -0.003 1.00 71.94 81 ASN A CA 1
ATOM 678 C C . ASN A 1 81 ? 8.999 9.609 0.076 1.00 71.94 81 ASN A C 1
ATOM 680 O O . ASN A 1 81 ? 9.876 9.178 -0.671 1.00 71.94 81 ASN A O 1
ATOM 684 N N . PRO A 1 82 ? 8.358 8.800 0.928 1.00 71.50 82 PRO A N 1
ATOM 685 C CA . PRO A 1 82 ? 8.884 7.508 1.384 1.00 71.50 82 PRO A CA 1
ATOM 686 C C . PRO A 1 82 ? 8.833 6.376 0.341 1.00 71.50 82 PRO A C 1
ATOM 688 O O . PRO A 1 82 ? 9.151 5.226 0.636 1.00 71.50 82 PRO A O 1
ATOM 691 N N . ILE A 1 83 ? 8.358 6.674 -0.872 1.00 77.31 83 ILE A N 1
ATOM 692 C CA . ILE A 1 83 ? 8.332 5.747 -2.014 1.00 77.31 83 ILE A CA 1
ATOM 693 C C . ILE A 1 83 ? 8.992 6.332 -3.272 1.00 77.31 83 ILE A C 1
ATOM 695 O O . ILE A 1 83 ? 8.915 5.712 -4.333 1.00 77.31 83 ILE A O 1
ATOM 699 N N . MET A 1 84 ? 9.644 7.495 -3.163 1.00 70.25 84 MET A N 1
ATOM 700 C CA . MET A 1 84 ? 10.351 8.150 -4.270 1.00 70.25 84 MET A CA 1
ATOM 701 C C . MET A 1 84 ? 11.483 7.269 -4.808 1.00 70.25 84 MET A C 1
ATOM 703 O O . MET A 1 84 ? 11.614 7.096 -6.020 1.00 70.25 84 MET A O 1
ATOM 707 N N . ASP A 1 85 ? 12.221 6.626 -3.905 1.00 62.50 85 ASP A N 1
ATOM 708 C CA . ASP A 1 85 ? 13.379 5.796 -4.237 1.00 62.50 85 ASP A CA 1
ATOM 709 C C . ASP A 1 85 ? 13.015 4.522 -5.007 1.00 62.50 85 ASP A C 1
ATOM 711 O O . ASP A 1 85 ? 13.853 3.946 -5.682 1.00 62.50 85 ASP A O 1
ATOM 715 N N . LEU A 1 86 ? 11.747 4.104 -5.042 1.00 66.88 86 LEU A N 1
ATOM 716 C CA . LEU A 1 86 ? 11.342 2.969 -5.884 1.00 66.88 86 LEU A CA 1
ATOM 717 C C . LEU A 1 86 ? 11.453 3.265 -7.393 1.00 66.88 86 LEU A C 1
ATOM 719 O O . LEU A 1 86 ? 11.325 2.348 -8.209 1.00 66.88 86 LEU A O 1
ATOM 723 N N . SER A 1 87 ? 11.675 4.529 -7.772 1.00 57.44 87 SER A N 1
ATOM 724 C CA . SER A 1 87 ? 11.963 4.976 -9.138 1.00 57.44 87 SER A CA 1
ATOM 725 C C . SER A 1 87 ? 13.477 5.055 -9.407 1.00 57.44 87 SER A C 1
ATOM 727 O O . SER A 1 87 ? 14.040 6.105 -9.697 1.00 57.44 87 SER A O 1
ATOM 729 N N . HIS A 1 88 ? 14.190 3.935 -9.305 1.00 56.59 88 HIS A N 1
ATOM 730 C CA . HIS A 1 88 ? 15.635 3.937 -9.556 1.00 56.59 88 HIS A CA 1
ATOM 731 C C . HIS A 1 88 ? 15.981 3.939 -11.054 1.00 56.59 88 HIS A C 1
ATOM 733 O O . HIS A 1 88 ? 16.305 2.907 -11.635 1.00 56.59 88 HIS A O 1
ATOM 739 N N . GLU A 1 89 ? 16.016 5.115 -11.679 1.00 55.34 89 GLU A N 1
ATOM 740 C CA . GLU A 1 89 ? 16.742 5.281 -12.942 1.00 55.34 89 GLU A CA 1
ATOM 741 C C . GLU A 1 89 ? 18.260 5.271 -12.666 1.00 55.34 89 GLU A C 1
ATOM 743 O O . GLU A 1 89 ? 18.773 6.114 -11.931 1.00 55.34 89 GLU A O 1
ATOM 748 N N . LYS A 1 90 ? 19.005 4.322 -13.251 1.00 54.81 90 LYS A N 1
ATOM 749 C CA . LYS A 1 90 ? 20.477 4.283 -13.183 1.00 54.81 90 LYS A CA 1
ATOM 750 C C . LYS A 1 90 ? 21.073 4.415 -14.580 1.00 54.81 90 LYS A C 1
ATOM 752 O O . LYS A 1 90 ? 20.711 3.688 -15.492 1.00 54.81 90 LYS A O 1
ATOM 757 N N . ARG A 1 91 ? 22.040 5.313 -14.764 1.00 55.72 91 ARG A N 1
ATOM 758 C CA . ARG A 1 91 ? 22.800 5.394 -16.021 1.00 55.72 91 ARG A CA 1
ATOM 759 C C . ARG A 1 91 ? 23.935 4.373 -15.980 1.00 55.72 91 ARG A C 1
ATOM 761 O O . ARG A 1 91 ? 24.806 4.493 -15.126 1.00 55.72 91 ARG A O 1
ATOM 768 N N . ILE A 1 92 ? 23.909 3.380 -16.869 1.00 56.88 92 ILE A N 1
ATOM 769 C CA . ILE A 1 92 ? 24.975 2.380 -17.024 1.00 56.88 92 ILE A CA 1
ATOM 770 C C . ILE A 1 92 ? 25.178 2.052 -18.505 1.00 56.88 92 ILE A C 1
ATOM 772 O O . ILE A 1 92 ? 24.238 2.120 -19.292 1.00 56.88 92 ILE A O 1
ATOM 776 N N . ASP A 1 93 ? 26.382 1.642 -18.888 1.00 57.62 93 ASP A N 1
ATOM 777 C CA . ASP A 1 93 ? 26.693 1.331 -20.285 1.00 57.62 93 ASP A CA 1
ATOM 778 C C . ASP A 1 93 ? 25.864 0.152 -20.820 1.00 57.62 93 ASP A C 1
ATOM 780 O O . ASP A 1 93 ? 25.808 -0.925 -20.217 1.00 57.62 93 ASP A O 1
ATOM 784 N N . CYS A 1 94 ? 25.245 0.329 -21.994 1.00 61.62 94 CYS A N 1
ATOM 785 C CA . CYS A 1 94 ? 24.578 -0.771 -22.684 1.00 61.62 94 CYS A CA 1
ATOM 786 C C . CYS A 1 94 ? 25.628 -1.652 -23.370 1.00 61.62 94 CYS A C 1
ATOM 788 O O . CYS A 1 94 ? 26.098 -1.335 -24.462 1.00 61.62 94 CYS A O 1
ATOM 790 N N . LYS A 1 95 ? 25.944 -2.803 -22.768 1.00 63.06 95 LYS A N 1
ATOM 791 C CA . LYS A 1 95 ? 26.908 -3.764 -23.335 1.00 63.06 95 LYS A CA 1
ATOM 792 C C . LYS A 1 95 ? 26.451 -4.426 -24.643 1.00 63.06 95 LYS A C 1
ATOM 794 O O . LYS A 1 95 ? 27.294 -4.895 -25.388 1.00 63.06 95 LYS A O 1
ATOM 799 N N . GLN A 1 96 ? 25.145 -4.469 -24.929 1.00 60.16 96 GLN A N 1
ATOM 800 C CA . GLN A 1 96 ? 24.606 -5.005 -26.194 1.00 60.16 96 GLN A CA 1
ATOM 801 C C . GLN A 1 96 ? 24.724 -4.029 -27.370 1.00 60.16 96 GLN A C 1
ATOM 803 O O . GLN A 1 96 ? 24.641 -4.441 -28.518 1.00 60.16 96 GLN A O 1
ATOM 808 N N . CYS A 1 97 ? 24.876 -2.742 -27.078 1.00 59.84 97 CYS A N 1
ATOM 809 C CA . CYS A 1 97 ? 24.829 -1.668 -28.059 1.00 59.84 97 CYS A CA 1
ATOM 810 C C . CYS A 1 97 ? 26.218 -1.112 -28.394 1.00 59.84 97 CYS A C 1
ATOM 812 O O . CYS A 1 97 ? 26.314 -0.147 -29.150 1.00 59.84 97 CYS A O 1
ATOM 814 N N . GLU A 1 98 ? 27.251 -1.601 -27.694 1.00 59.81 98 GLU A N 1
ATOM 815 C CA . GLU A 1 98 ? 28.624 -1.067 -27.673 1.00 59.81 98 GLU A CA 1
ATOM 816 C C . GLU A 1 98 ? 28.703 0.454 -27.419 1.00 59.81 98 GLU A C 1
ATOM 818 O O . GLU A 1 98 ? 29.719 1.099 -27.658 1.00 59.81 98 GLU A O 1
ATOM 823 N N . THR A 1 99 ? 27.628 1.052 -26.894 1.00 55.72 99 THR A N 1
ATOM 824 C CA . THR A 1 99 ? 27.523 2.495 -26.670 1.00 55.72 99 THR A CA 1
ATOM 825 C C . THR A 1 99 ? 27.716 2.808 -25.194 1.00 55.72 99 THR A C 1
ATOM 827 O O . THR A 1 99 ? 26.822 2.590 -24.363 1.00 55.72 99 THR A O 1
ATOM 830 N N . VAL A 1 100 ? 28.885 3.371 -24.891 1.00 54.12 100 VAL A N 1
ATOM 831 C CA . VAL A 1 100 ? 29.220 3.982 -23.599 1.00 54.12 100 VAL A CA 1
ATOM 832 C C . VAL A 1 100 ? 28.220 5.114 -23.300 1.00 54.12 100 VAL A C 1
ATOM 834 O O . VAL A 1 100 ? 27.869 5.907 -24.177 1.00 54.12 100 VAL A O 1
ATOM 837 N N . GLY A 1 101 ? 27.705 5.178 -22.072 1.00 50.53 101 GLY A N 1
ATOM 838 C CA . GLY A 1 101 ? 26.792 6.224 -21.606 1.00 50.53 101 GLY A CA 1
ATOM 839 C C . GLY A 1 101 ? 25.340 6.087 -22.081 1.00 50.53 101 GLY A C 1
ATOM 840 O O . GLY A 1 101 ? 24.660 7.094 -22.303 1.00 50.53 101 GLY A O 1
ATOM 841 N N . SER A 1 102 ? 24.840 4.867 -22.285 1.00 53.62 102 SER A N 1
ATOM 842 C CA . SER A 1 102 ? 23.405 4.650 -22.528 1.00 53.62 102 SER A CA 1
ATOM 843 C C . SER A 1 102 ? 22.612 4.764 -21.218 1.00 53.62 102 SER A C 1
ATOM 845 O O . SER A 1 102 ? 23.078 4.376 -20.157 1.00 53.62 102 SER A O 1
ATOM 847 N N . THR A 1 103 ? 21.410 5.340 -21.243 1.00 54.12 103 THR A N 1
ATOM 848 C CA . THR A 1 103 ? 20.549 5.352 -20.046 1.00 54.12 103 THR A CA 1
ATOM 849 C C . THR A 1 103 ? 19.775 4.043 -20.024 1.00 54.12 103 THR A C 1
ATOM 851 O O . THR A 1 103 ? 18.969 3.824 -20.928 1.00 54.12 103 THR A O 1
ATOM 854 N N . ILE A 1 104 ? 20.017 3.181 -19.030 1.00 56.44 104 ILE A N 1
ATOM 855 C CA . ILE A 1 104 ? 19.174 2.008 -18.793 1.00 56.44 104 ILE A CA 1
ATOM 856 C C . ILE A 1 104 ? 18.163 2.355 -17.707 1.00 56.44 104 ILE A C 1
ATOM 858 O O . ILE A 1 104 ? 18.506 2.552 -16.546 1.00 56.44 104 ILE A O 1
ATOM 862 N N . LYS A 1 105 ? 16.887 2.443 -18.072 1.00 57.22 105 LYS A N 1
ATOM 863 C CA . LYS A 1 105 ? 15.840 2.626 -17.064 1.00 57.22 105 LYS A CA 1
ATOM 864 C C . LYS A 1 105 ? 15.589 1.295 -16.370 1.00 57.22 105 LYS A C 1
ATOM 866 O O . LYS A 1 105 ? 15.324 0.303 -17.046 1.00 57.22 105 LYS A O 1
ATOM 871 N N . TYR A 1 106 ? 15.668 1.313 -15.044 1.00 54.53 106 TYR A N 1
ATOM 872 C CA . TYR A 1 106 ? 15.251 0.226 -14.173 1.00 54.53 106 TYR A CA 1
ATOM 873 C C . TYR A 1 106 ? 14.035 0.705 -13.382 1.00 54.53 106 TYR A C 1
ATOM 875 O O . TYR A 1 106 ? 13.990 1.833 -12.894 1.00 54.53 106 TYR A O 1
ATOM 883 N N . ARG A 1 107 ? 13.022 -0.146 -13.249 1.00 61.75 107 ARG A N 1
ATOM 884 C CA . ARG A 1 107 ? 11.960 0.054 -12.263 1.00 61.75 107 ARG A CA 1
ATOM 885 C C . ARG A 1 107 ? 11.820 -1.237 -11.497 1.00 61.75 107 ARG A C 1
ATOM 887 O O . ARG A 1 107 ? 11.225 -2.166 -12.017 1.00 61.75 107 ARG A O 1
ATOM 894 N N . ASP A 1 108 ? 12.342 -1.247 -10.276 1.00 66.12 108 ASP A N 1
ATOM 895 C CA . ASP A 1 108 ? 12.338 -2.439 -9.434 1.00 66.12 108 ASP A CA 1
ATOM 896 C C . ASP A 1 108 ? 10.939 -2.782 -8.923 1.00 66.12 108 ASP A C 1
ATOM 898 O O . ASP A 1 108 ? 10.674 -3.944 -8.632 1.00 66.12 108 ASP A O 1
ATOM 902 N N . VAL A 1 109 ? 10.038 -1.801 -8.780 1.00 76.94 109 VAL A N 1
ATOM 903 C CA . VAL A 1 109 ? 8.708 -2.020 -8.198 1.00 76.94 109 VAL A CA 1
ATOM 904 C C . VAL A 1 109 ? 7.609 -1.305 -8.985 1.00 76.94 109 VAL A C 1
ATOM 906 O O . VAL A 1 109 ? 7.624 -0.085 -9.158 1.00 76.94 109 VAL A O 1
ATOM 909 N N . THR A 1 110 ? 6.598 -2.070 -9.386 1.00 78.81 110 THR A N 1
ATOM 910 C CA . THR A 1 110 ? 5.320 -1.591 -9.915 1.00 78.81 110 THR A CA 1
ATOM 911 C C . THR A 1 110 ? 4.286 -1.573 -8.785 1.00 78.81 110 THR A C 1
ATOM 913 O O . THR A 1 110 ? 4.023 -2.595 -8.145 1.00 78.81 110 THR A O 1
ATOM 916 N N . LEU A 1 111 ? 3.710 -0.398 -8.514 1.00 86.31 111 LEU A N 1
ATOM 917 C CA . LEU A 1 111 ? 2.715 -0.202 -7.456 1.00 86.31 111 LEU A CA 1
ATOM 918 C C . LEU A 1 111 ? 1.279 -0.327 -8.003 1.00 86.31 111 LEU A C 1
ATOM 920 O O . LEU A 1 111 ? 0.978 0.257 -9.048 1.00 86.31 111 LEU A O 1
ATOM 924 N N . PRO A 1 112 ? 0.389 -1.060 -7.313 1.00 88.00 112 PRO A N 1
ATOM 925 C CA . PRO A 1 112 ? -1.003 -1.234 -7.712 1.00 88.00 112 PRO A CA 1
ATOM 926 C C . PRO A 1 112 ? -1.882 -0.075 -7.211 1.00 88.00 112 PRO A C 1
ATOM 928 O O . PRO A 1 112 ? -1.426 0.776 -6.457 1.00 88.00 112 PRO A O 1
ATOM 931 N N . ASP A 1 113 ? -3.175 -0.069 -7.549 1.00 86.31 113 ASP A N 1
ATOM 932 C CA . ASP A 1 113 ? -4.110 1.001 -7.152 1.00 86.31 113 ASP A CA 1
ATOM 933 C C . ASP A 1 113 ? -4.325 1.106 -5.636 1.00 86.31 113 ASP A C 1
ATOM 935 O O . ASP A 1 113 ? -4.748 2.140 -5.114 1.00 86.31 113 ASP A O 1
ATOM 939 N N . SER A 1 114 ? -4.085 0.031 -4.896 1.00 90.12 114 SER A N 1
ATOM 940 C CA . SER A 1 114 ? -4.105 0.038 -3.438 1.00 90.12 114 SER A CA 1
ATOM 941 C C . SER A 1 114 ? -3.098 -0.966 -2.914 1.00 90.12 114 SER A C 1
ATOM 943 O O . SER A 1 114 ? -3.029 -2.071 -3.428 1.00 90.12 114 SER A O 1
ATOM 945 N N . PHE A 1 115 ? -2.335 -0.628 -1.881 1.00 93.56 115 PHE A N 1
ATOM 946 C CA . PHE A 1 115 ? -1.411 -1.581 -1.267 1.00 93.56 115 PHE A CA 1
ATOM 947 C C . PHE A 1 115 ? -1.178 -1.276 0.208 1.00 93.56 115 PHE A C 1
ATOM 949 O O . PHE A 1 115 ? -1.512 -0.203 0.716 1.00 93.56 115 PHE A O 1
ATOM 956 N N . LEU A 1 116 ? -0.599 -2.250 0.907 1.00 95.06 116 LEU A N 1
ATOM 957 C CA . LEU A 1 116 ? -0.145 -2.078 2.280 1.00 95.06 116 LEU A CA 1
ATOM 958 C C . LEU A 1 116 ? 1.312 -1.620 2.288 1.00 95.06 116 LEU A C 1
ATOM 960 O O . LEU A 1 116 ? 2.188 -2.295 1.746 1.00 95.06 116 LEU A O 1
ATOM 964 N N . ALA A 1 117 ? 1.569 -0.503 2.950 1.00 93.88 117 ALA A N 1
ATOM 965 C CA . ALA A 1 117 ? 2.899 -0.064 3.330 1.00 93.88 117 ALA A CA 1
ATOM 966 C C . ALA A 1 117 ? 3.172 -0.472 4.783 1.00 93.88 117 ALA A C 1
ATOM 968 O O . ALA A 1 117 ? 2.283 -0.401 5.632 1.00 93.88 117 ALA A O 1
ATOM 969 N N . LYS A 1 118 ? 4.391 -0.912 5.083 1.00 91.94 118 LYS A N 1
ATOM 970 C CA . LYS A 1 118 ? 4.855 -1.187 6.445 1.00 91.94 118 LYS A CA 1
ATOM 971 C C . LYS A 1 118 ? 6.054 -0.307 6.769 1.00 91.94 118 LYS A C 1
ATOM 973 O O . LYS A 1 118 ? 6.893 -0.131 5.885 1.00 91.94 118 LYS A O 1
ATOM 978 N N . PRO A 1 119 ? 6.161 0.200 8.006 1.00 87.88 119 PRO A N 1
ATOM 979 C CA . PRO A 1 119 ? 7.348 0.932 8.412 1.00 87.88 119 PRO A CA 1
ATOM 980 C C . PRO A 1 119 ? 8.592 0.042 8.298 1.00 87.88 119 PRO A C 1
ATOM 982 O O . PRO A 1 119 ? 8.553 -1.152 8.610 1.00 87.88 119 PRO A O 1
ATOM 985 N N . THR A 1 120 ? 9.694 0.624 7.834 1.00 86.31 120 THR A N 1
ATOM 986 C CA . THR A 1 120 ? 11.011 -0.031 7.835 1.00 86.31 120 THR A CA 1
ATOM 987 C C . THR A 1 120 ? 11.583 -0.132 9.249 1.00 86.31 120 THR A C 1
ATOM 989 O O . THR A 1 120 ? 12.262 -1.108 9.563 1.00 86.31 120 THR A O 1
ATOM 992 N N . ILE A 1 121 ? 11.267 0.843 10.106 1.00 82.50 121 ILE A N 1
ATOM 993 C CA . ILE A 1 121 ? 11.735 0.937 11.489 1.00 82.50 121 ILE A CA 1
ATOM 994 C C . ILE A 1 121 ? 10.521 0.924 12.421 1.00 82.50 121 ILE A C 1
ATOM 996 O O . ILE A 1 121 ? 9.568 1.673 12.216 1.00 82.50 121 ILE A O 1
ATOM 1000 N N . ASN A 1 122 ? 10.559 0.092 13.461 1.00 78.38 122 ASN A N 1
ATOM 1001 C CA . ASN A 1 122 ? 9.495 -0.002 14.463 1.00 78.38 122 ASN A CA 1
ATOM 1002 C C . ASN A 1 122 ? 9.610 1.131 15.495 1.00 78.38 122 ASN A C 1
ATOM 1004 O O . ASN A 1 122 ? 9.896 0.890 16.664 1.00 78.38 122 ASN A O 1
ATOM 1008 N N . THR A 1 123 ? 9.441 2.373 15.050 1.00 86.25 123 THR A N 1
ATOM 1009 C CA . THR A 1 123 ? 9.294 3.534 15.934 1.00 86.25 123 THR A CA 1
ATOM 1010 C C . THR A 1 123 ? 7.825 3.931 16.020 1.00 86.25 123 THR A C 1
ATOM 1012 O O . THR A 1 123 ? 7.166 3.944 14.977 1.00 86.25 123 THR A O 1
ATOM 1015 N N . PRO A 1 124 ? 7.314 4.320 17.201 1.00 90.56 124 PRO A N 1
ATOM 1016 C CA . PRO A 1 124 ? 5.978 4.887 17.315 1.00 90.56 124 PRO A CA 1
ATOM 1017 C C . PRO A 1 124 ? 5.820 6.148 16.454 1.00 90.56 124 PRO A C 1
ATOM 1019 O O . PRO A 1 124 ? 6.652 7.057 16.511 1.00 90.56 124 PRO A O 1
ATOM 1022 N N . ILE A 1 125 ? 4.736 6.219 15.681 1.00 91.50 125 ILE A N 1
ATOM 1023 C CA . ILE A 1 125 ? 4.398 7.350 14.798 1.00 91.50 125 ILE A CA 1
ATOM 1024 C C . ILE A 1 125 ? 3.030 7.883 15.212 1.00 91.50 125 ILE A C 1
ATOM 1026 O O . ILE A 1 125 ? 2.192 7.110 15.674 1.00 91.50 125 ILE A O 1
ATOM 1030 N N . ASP A 1 126 ? 2.799 9.185 15.055 1.00 92.81 126 ASP A N 1
ATOM 1031 C CA . ASP A 1 126 ? 1.475 9.782 15.212 1.00 92.81 126 ASP A CA 1
ATOM 1032 C C . ASP A 1 126 ? 0.632 9.518 13.945 1.00 92.81 126 ASP A C 1
ATOM 1034 O O . ASP A 1 126 ? 0.962 10.009 12.861 1.00 92.81 126 ASP A O 1
ATOM 1038 N N . PRO A 1 127 ? -0.472 8.751 14.023 1.00 93.75 127 PRO A N 1
ATOM 1039 C CA . PRO A 1 127 ? -1.336 8.491 12.880 1.00 93.75 127 PRO A CA 1
ATOM 1040 C C . PRO A 1 127 ? -1.886 9.742 12.177 1.00 93.75 127 PRO A C 1
ATOM 1042 O O . PRO A 1 127 ? -2.267 9.646 11.006 1.00 93.75 127 PRO A O 1
ATOM 1045 N N . SER A 1 128 ? -1.965 10.891 12.856 1.00 92.00 128 SER A N 1
ATOM 1046 C CA . SER A 1 128 ? -2.440 12.147 12.268 1.00 92.00 128 SER A CA 1
ATOM 1047 C C . SER A 1 128 ? -1.462 12.728 11.237 1.00 92.00 128 SER A C 1
ATOM 1049 O O . SER A 1 128 ? -1.921 13.346 10.269 1.00 92.00 128 SER A O 1
ATOM 1051 N N . ASP A 1 129 ? -0.164 12.410 11.327 1.00 90.81 129 ASP A N 1
ATOM 1052 C CA . ASP A 1 129 ? 0.862 12.821 10.354 1.00 90.81 129 ASP A CA 1
ATOM 1053 C C . ASP A 1 129 ? 0.530 12.323 8.937 1.00 90.81 129 ASP A C 1
ATOM 1055 O O . ASP A 1 129 ? 0.816 12.970 7.926 1.00 90.81 129 ASP A O 1
ATOM 1059 N N . PHE A 1 130 ? -0.176 11.194 8.835 1.00 90.19 130 PHE A N 1
ATOM 1060 C CA . PHE A 1 130 ? -0.580 10.609 7.560 1.00 90.19 130 PHE A CA 1
ATOM 1061 C C . PHE A 1 130 ? -1.781 11.299 6.894 1.00 90.19 130 PHE A C 1
ATOM 1063 O O . PHE A 1 130 ? -2.121 10.955 5.762 1.00 90.19 130 PHE A O 1
ATOM 1070 N N . ALA A 1 131 ? -2.458 12.247 7.555 1.00 85.75 131 ALA A N 1
ATOM 1071 C CA . ALA A 1 131 ? -3.700 12.851 7.056 1.00 85.75 131 ALA A CA 1
ATOM 1072 C C . ALA A 1 131 ? -3.519 13.712 5.799 1.00 85.75 131 ALA A C 1
ATOM 1074 O O . ALA A 1 131 ? -4.474 13.886 5.029 1.00 85.75 131 ALA A O 1
ATOM 1075 N N . ARG A 1 132 ? -2.318 14.269 5.627 1.00 79.19 132 ARG A N 1
ATOM 1076 C CA . ARG A 1 132 ? -1.929 15.131 4.501 1.00 79.19 132 ARG A CA 1
ATOM 1077 C C . ARG A 1 132 ? -0.648 14.663 3.816 1.00 79.19 132 ARG A C 1
ATOM 1079 O O . ARG A 1 132 ? -0.223 15.288 2.852 1.00 79.19 132 ARG A O 1
ATOM 1086 N N . LYS A 1 133 ? -0.047 13.574 4.300 1.00 85.38 133 LYS A N 1
ATOM 1087 C CA . LYS A 1 133 ? 1.166 13.013 3.718 1.00 85.38 133 LYS A CA 1
ATOM 1088 C C . LYS A 1 133 ? 0.868 12.427 2.343 1.00 85.38 133 LYS A C 1
ATOM 1090 O O . LYS A 1 133 ? -0.054 11.621 2.191 1.00 85.38 133 LYS A O 1
ATOM 1095 N N . ILE A 1 134 ? 1.657 12.853 1.366 1.00 84.44 134 ILE A N 1
ATOM 1096 C CA . ILE A 1 134 ? 1.593 12.387 -0.014 1.00 84.44 134 ILE A CA 1
ATOM 1097 C C . ILE A 1 134 ? 2.697 11.356 -0.205 1.00 84.44 134 ILE A C 1
ATOM 1099 O O . ILE A 1 134 ? 3.838 11.565 0.192 1.00 84.44 134 ILE A O 1
ATOM 1103 N N . PHE A 1 135 ? 2.342 10.235 -0.814 1.00 87.06 135 PHE A N 1
ATOM 1104 C CA . PHE A 1 135 ? 3.273 9.180 -1.170 1.00 87.06 135 PHE A CA 1
ATOM 1105 C C . PHE A 1 135 ? 3.335 9.152 -2.700 1.00 87.06 135 PHE A C 1
ATOM 1107 O O . PHE A 1 135 ? 2.352 8.784 -3.337 1.00 87.06 135 PHE A O 1
ATOM 1114 N N . SER A 1 136 ? 4.443 9.566 -3.312 1.00 81.00 136 SER A N 1
ATOM 1115 C CA . SER A 1 136 ? 4.596 9.570 -4.776 1.00 81.00 136 SER A CA 1
ATOM 1116 C C . SER A 1 136 ? 5.919 8.942 -5.203 1.00 81.00 136 SER A C 1
ATOM 1118 O O . SER A 1 136 ? 6.908 9.017 -4.474 1.00 81.00 136 SER A O 1
ATOM 1120 N N . GLN A 1 137 ? 5.951 8.330 -6.392 1.00 75.56 137 GLN A N 1
ATOM 1121 C CA . GLN A 1 137 ? 7.194 7.776 -6.946 1.00 75.56 137 GLN A CA 1
ATOM 1122 C C . GLN A 1 137 ? 8.103 8.862 -7.544 1.00 75.56 137 GLN A C 1
ATOM 1124 O O . GLN A 1 137 ? 9.158 8.545 -8.076 1.00 75.56 137 GLN A O 1
ATOM 1129 N N . GLY A 1 138 ? 7.714 10.138 -7.483 1.00 73.25 138 GLY A N 1
ATOM 1130 C CA . GLY A 1 138 ? 8.526 11.242 -7.973 1.00 73.25 138 GLY A CA 1
ATOM 1131 C C . GLY A 1 138 ? 7.815 12.599 -7.921 1.00 73.25 138 GLY A C 1
ATOM 1132 O O . GLY A 1 138 ? 6.597 12.667 -7.723 1.00 73.25 138 GLY A O 1
ATOM 1133 N N . PRO A 1 139 ? 8.560 13.697 -8.132 1.00 64.25 139 PRO A N 1
ATOM 1134 C CA . PRO A 1 139 ? 8.063 15.072 -8.010 1.00 64.25 139 PRO A CA 1
ATOM 1135 C C . PRO A 1 139 ? 7.034 15.487 -9.078 1.00 64.25 139 PRO A C 1
ATOM 1137 O O . PRO A 1 139 ? 6.421 16.541 -8.948 1.00 64.25 139 PRO A O 1
ATOM 1140 N N . ARG A 1 140 ? 6.827 14.680 -10.128 1.00 66.56 140 ARG A N 1
ATOM 1141 C CA . ARG A 1 140 ? 5.815 14.904 -11.183 1.00 66.56 140 ARG A CA 1
ATOM 1142 C C . ARG A 1 140 ? 4.871 13.716 -11.369 1.00 66.56 140 ARG A C 1
ATOM 1144 O O . ARG A 1 140 ? 4.244 13.576 -12.415 1.00 66.56 140 ARG A O 1
ATOM 1151 N N . ASP A 1 141 ? 4.796 12.829 -10.381 1.00 71.25 141 ASP A N 1
ATOM 1152 C CA . ASP A 1 141 ? 3.864 11.712 -10.453 1.00 71.25 141 ASP A CA 1
ATOM 1153 C C . ASP A 1 141 ? 2.445 12.206 -10.149 1.00 71.25 141 ASP A C 1
ATOM 1155 O O . ASP A 1 141 ? 2.090 12.497 -9.004 1.00 71.25 141 ASP A O 1
ATOM 1159 N N . LEU A 1 142 ? 1.628 12.304 -11.200 1.00 72.06 142 LEU A N 1
ATOM 1160 C CA . LEU A 1 142 ? 0.201 12.614 -11.086 1.00 72.06 142 LEU A CA 1
ATOM 1161 C C . LEU A 1 142 ? -0.572 11.504 -10.368 1.00 72.06 142 LEU A C 1
ATOM 1163 O O . LEU A 1 142 ? -1.722 11.707 -9.976 1.00 72.06 142 LEU A O 1
ATOM 1167 N N . ASN A 1 143 ? 0.041 10.332 -10.192 1.00 77.56 143 ASN A N 1
ATOM 1168 C CA . ASN A 1 143 ? -0.488 9.262 -9.374 1.00 77.56 143 ASN A CA 1
ATOM 1169 C C . ASN A 1 143 ? 0.085 9.351 -7.963 1.00 77.56 143 ASN A C 1
ATOM 1171 O O . ASN A 1 143 ? 1.157 8.841 -7.650 1.00 77.56 143 ASN A O 1
ATOM 1175 N N . GLN A 1 144 ? -0.678 9.978 -7.086 1.00 84.69 144 GLN A N 1
ATOM 1176 C CA . GLN A 1 144 ? -0.318 10.136 -5.690 1.00 84.69 144 GLN A CA 1
ATOM 1177 C C . GLN A 1 144 ? -1.023 9.079 -4.856 1.00 84.69 144 GLN A C 1
ATOM 1179 O O . GLN A 1 144 ? -2.194 8.779 -5.062 1.00 84.69 144 GLN A O 1
ATOM 1184 N N . TYR A 1 145 ? -0.343 8.527 -3.869 1.00 88.44 145 TYR A N 1
ATOM 1185 C CA . TYR A 1 145 ? -0.939 7.619 -2.908 1.00 88.44 145 TYR A CA 1
ATOM 1186 C C . TYR A 1 145 ? -1.254 8.382 -1.630 1.00 88.44 145 TYR A C 1
ATOM 1188 O O . TYR A 1 145 ? -0.398 9.064 -1.065 1.00 88.44 145 TYR A O 1
ATOM 1196 N N . LEU A 1 146 ? -2.498 8.262 -1.173 1.00 89.06 146 LEU A N 1
ATOM 1197 C CA . LEU A 1 146 ? -2.947 8.838 0.088 1.00 89.06 146 LEU A CA 1
ATOM 1198 C C . LEU A 1 146 ? -3.327 7.737 1.069 1.00 89.06 146 LEU A C 1
ATOM 1200 O O . LEU A 1 146 ? -3.797 6.657 0.695 1.00 89.06 146 LEU A O 1
ATOM 1204 N N . THR A 1 147 ? -3.173 8.045 2.351 1.00 91.69 147 THR A N 1
ATOM 1205 C CA . THR A 1 147 ? -3.533 7.123 3.423 1.00 91.69 147 THR A CA 1
ATOM 1206 C C . THR A 1 147 ? -5.045 7.031 3.583 1.00 91.69 147 THR A C 1
ATOM 1208 O O . THR A 1 147 ? -5.713 7.995 3.963 1.00 91.69 147 THR A O 1
ATOM 1211 N N . LYS A 1 148 ? -5.596 5.834 3.367 1.00 92.31 148 LYS A N 1
ATOM 1212 C CA . LYS A 1 148 ? -7.007 5.538 3.651 1.00 92.31 148 LYS A CA 1
ATOM 1213 C C . LYS A 1 148 ? -7.214 5.106 5.100 1.00 92.31 148 LYS A C 1
ATOM 1215 O O . LYS A 1 148 ? -8.157 5.567 5.746 1.00 92.31 148 LYS A O 1
ATOM 1220 N N . TYR A 1 149 ? -6.346 4.227 5.596 1.00 94.69 149 TYR A N 1
ATOM 1221 C CA . TYR A 1 149 ? -6.374 3.729 6.969 1.00 94.69 149 TYR A CA 1
ATOM 1222 C C . TYR A 1 149 ? -4.963 3.496 7.497 1.00 94.69 149 TYR A C 1
ATOM 1224 O O . TYR A 1 149 ? -4.087 3.057 6.756 1.00 94.69 149 TYR A O 1
ATOM 1232 N N . VAL A 1 150 ? -4.799 3.714 8.795 1.00 95.19 150 VAL A N 1
ATOM 1233 C CA . VAL A 1 150 ? -3.630 3.308 9.569 1.00 95.19 150 VAL A CA 1
ATOM 1234 C C . VAL A 1 150 ? -4.049 2.136 10.445 1.00 95.19 150 VAL A C 1
ATOM 1236 O O . VAL A 1 150 ? -5.048 2.226 11.163 1.00 95.19 150 VAL A O 1
ATOM 1239 N N . TYR A 1 151 ? -3.317 1.032 10.346 1.00 95.12 151 TYR A N 1
ATOM 1240 C CA . TYR A 1 151 ? -3.429 -0.112 11.240 1.00 95.12 151 TYR A CA 1
ATOM 1241 C C . TYR A 1 151 ? -2.316 -0.021 12.268 1.00 95.12 151 TYR A C 1
ATOM 1243 O O . TYR A 1 151 ? -1.144 0.046 11.896 1.00 95.12 151 TYR A O 1
ATOM 1251 N N . TYR A 1 152 ? -2.678 -0.027 13.540 1.00 93.56 152 TYR A N 1
ATOM 1252 C CA . TYR A 1 152 ? -1.752 0.232 14.633 1.00 93.56 152 TYR A CA 1
ATOM 1253 C C . TYR A 1 152 ? -2.005 -0.720 15.799 1.00 93.56 152 TYR A C 1
ATOM 1255 O O . TYR A 1 152 ? -3.059 -1.354 15.875 1.00 93.56 152 TYR A O 1
ATOM 1263 N N . MET A 1 153 ? -1.026 -0.829 16.684 1.00 90.19 153 MET A N 1
ATOM 1264 C CA . MET A 1 153 ? -1.130 -1.524 17.960 1.00 90.19 153 MET A CA 1
ATOM 1265 C C . MET A 1 153 ? -0.867 -0.503 19.062 1.00 90.19 153 MET A C 1
ATOM 1267 O O . MET A 1 153 ? 0.028 0.335 18.938 1.00 90.19 153 MET A O 1
ATOM 1271 N N . GLU A 1 154 ? -1.680 -0.542 20.113 1.00 85.06 154 GLU A N 1
ATOM 1272 C CA . GLU A 1 154 ? -1.398 0.240 21.317 1.00 85.06 154 GLU A CA 1
ATOM 1273 C C . GLU A 1 154 ? -0.111 -0.283 21.974 1.00 85.06 154 GLU A C 1
ATOM 1275 O O . GLU A 1 154 ? 0.165 -1.485 21.876 1.00 85.06 154 GLU A O 1
ATOM 1280 N N . PRO A 1 155 ? 0.662 0.568 22.670 1.00 79.88 155 PRO A N 1
ATOM 1281 C CA . PRO A 1 155 ? 1.841 0.128 23.408 1.00 79.88 155 PRO A CA 1
ATOM 1282 C C . PRO A 1 155 ? 1.506 -1.034 24.357 1.00 79.88 155 PRO A C 1
ATOM 1284 O O . PRO A 1 155 ? 0.596 -0.936 25.178 1.00 79.88 155 PRO A O 1
ATOM 1287 N N . GLY A 1 156 ? 2.215 -2.158 24.223 1.00 74.69 156 GLY A N 1
ATOM 1288 C CA . GLY A 1 156 ? 1.971 -3.372 25.020 1.00 74.69 156 GLY A CA 1
ATOM 1289 C C . GLY A 1 156 ? 0.706 -4.163 24.647 1.00 74.69 156 GLY A C 1
ATOM 1290 O O . GLY A 1 156 ? 0.445 -5.214 25.232 1.00 74.69 156 GLY A O 1
ATOM 1291 N N . GLY A 1 157 ? -0.072 -3.702 23.665 1.00 76.44 157 GLY A N 1
ATOM 1292 C CA . GLY A 1 157 ? -1.235 -4.404 23.135 1.00 76.44 157 GLY A CA 1
ATOM 1293 C C . GLY A 1 157 ? -0.865 -5.437 22.068 1.00 76.44 157 GLY A C 1
ATOM 1294 O O . GLY A 1 157 ? 0.016 -5.227 21.240 1.00 76.44 157 GLY A O 1
ATOM 1295 N N . SER A 1 158 ? -1.591 -6.556 22.032 1.00 77.44 158 SER A N 1
ATOM 1296 C CA . SER A 1 158 ? -1.461 -7.592 20.989 1.00 77.44 158 SER A CA 1
ATOM 1297 C C . SER A 1 158 ? -2.484 -7.449 19.853 1.00 77.44 158 SER A C 1
ATOM 1299 O O . SER A 1 158 ? -2.485 -8.222 18.892 1.00 77.44 158 SER A O 1
ATOM 1301 N N . THR A 1 159 ? -3.385 -6.470 19.966 1.00 85.81 159 THR A N 1
ATOM 1302 C CA . THR A 1 159 ? -4.531 -6.297 19.070 1.00 85.81 159 THR A CA 1
ATOM 1303 C C . THR A 1 159 ? -4.266 -5.194 18.050 1.00 85.81 159 THR A C 1
ATOM 1305 O O . THR A 1 159 ? -3.817 -4.107 18.402 1.00 85.81 159 THR A O 1
ATOM 1308 N N . ILE A 1 160 ? -4.576 -5.467 16.779 1.00 91.44 160 ILE A N 1
ATOM 1309 C CA . ILE A 1 160 ? -4.422 -4.507 15.680 1.00 91.44 160 ILE A CA 1
ATOM 1310 C C . ILE A 1 160 ? -5.715 -3.699 15.515 1.00 91.44 160 ILE A C 1
ATOM 1312 O O . ILE A 1 160 ? -6.736 -4.204 15.040 1.00 91.44 160 ILE A O 1
ATOM 1316 N N . SER A 1 161 ? -5.642 -2.416 15.836 1.00 91.88 161 SER A N 1
ATOM 1317 C CA . SER A 1 161 ? -6.706 -1.435 15.637 1.00 91.88 161 SER A CA 1
ATOM 1318 C C . SER A 1 161 ? -6.570 -0.727 14.288 1.00 91.88 161 SER A C 1
ATOM 1320 O O . SER A 1 161 ? -5.545 -0.816 13.610 1.00 91.88 161 SER A O 1
ATOM 1322 N N . ARG A 1 162 ? -7.632 -0.037 13.854 1.00 94.00 162 ARG A N 1
ATOM 1323 C CA . ARG A 1 162 ? -7.663 0.707 12.585 1.00 94.00 162 ARG A CA 1
ATOM 1324 C C . ARG A 1 162 ? -8.277 2.084 12.776 1.00 94.00 162 ARG A C 1
ATOM 1326 O O . ARG A 1 162 ? -9.404 2.185 13.251 1.00 94.00 162 ARG A O 1
ATOM 1333 N N . VAL A 1 163 ? -7.621 3.115 12.250 1.00 93.62 163 VAL A N 1
ATOM 1334 C CA . VAL A 1 163 ? -8.130 4.492 12.265 1.00 93.62 163 VAL A CA 1
ATOM 1335 C C . VAL A 1 163 ? -7.968 5.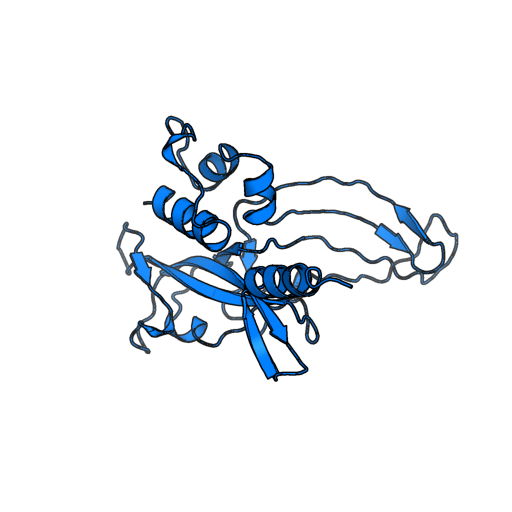176 10.907 1.00 93.62 163 VAL A C 1
ATOM 1337 O O . VAL A 1 163 ? -7.129 4.797 10.089 1.00 93.62 163 VAL A O 1
ATOM 1340 N N . LYS A 1 164 ? -8.808 6.179 10.631 1.00 93.75 164 LYS A N 1
ATOM 1341 C CA . LYS A 1 164 ? -8.533 7.149 9.561 1.00 93.75 164 LYS A CA 1
ATOM 1342 C C . LYS A 1 164 ? -7.639 8.241 10.155 1.00 93.75 164 LYS A C 1
ATOM 1344 O O . LYS A 1 164 ? -8.072 8.805 11.153 1.00 93.75 164 LYS A O 1
ATOM 1349 N N . PRO A 1 165 ? -6.510 8.624 9.536 1.00 91.69 165 PRO A N 1
ATOM 1350 C CA . PRO A 1 165 ? -5.614 9.661 10.067 1.00 91.69 165 PRO A CA 1
ATOM 1351 C C . PRO A 1 165 ? -6.318 10.931 10.562 1.00 91.69 165 PRO A C 1
ATOM 1353 O O . PRO A 1 165 ? -6.081 11.396 11.664 1.00 91.69 165 PRO A O 1
ATOM 1356 N N . ARG A 1 166 ? -7.285 11.442 9.787 1.00 89.44 166 ARG A N 1
ATOM 1357 C CA . ARG A 1 166 ? -8.062 12.653 10.122 1.00 89.44 166 ARG A CA 1
ATOM 1358 C C . ARG A 1 166 ? -8.976 12.522 11.348 1.00 89.44 166 ARG A C 1
ATOM 1360 O O . ARG A 1 166 ? -9.549 13.515 11.770 1.00 89.44 166 ARG A O 1
ATOM 1367 N N . LYS A 1 167 ? -9.198 11.302 11.837 1.00 91.44 167 LYS A N 1
ATOM 1368 C CA . LYS A 1 167 ? -9.998 11.005 13.034 1.00 91.44 167 LYS A CA 1
ATOM 1369 C C . LYS A 1 167 ? -9.124 10.694 14.253 1.00 91.44 167 LYS A C 1
ATOM 1371 O O . LYS A 1 167 ? -9.674 10.353 15.292 1.00 91.44 167 LYS A O 1
ATOM 1376 N N . TRP A 1 168 ? -7.802 10.730 14.104 1.00 93.50 168 TRP A N 1
ATOM 1377 C CA . TRP A 1 168 ? -6.872 10.542 15.206 1.00 93.50 168 TRP A CA 1
ATOM 1378 C C . TRP A 1 168 ? -6.657 11.861 15.943 1.00 93.50 168 TRP A C 1
ATOM 1380 O O . TRP A 1 168 ? -6.573 12.910 15.303 1.00 93.50 168 TRP A O 1
ATOM 1390 N N . THR A 1 169 ? -6.557 11.800 17.268 1.00 90.44 169 THR A N 1
ATOM 1391 C CA . THR A 1 169 ? -6.204 12.958 18.091 1.00 90.44 169 THR A CA 1
ATOM 1392 C C . THR A 1 169 ? -4.693 13.190 18.004 1.00 90.44 169 THR A C 1
ATOM 1394 O O . THR A 1 169 ? -3.940 12.305 18.412 1.00 90.44 169 THR A O 1
ATOM 1397 N N . PRO A 1 170 ? -4.225 14.341 17.489 1.00 90.50 170 PRO A N 1
ATOM 1398 C CA . PRO A 1 170 ? -2.794 14.614 17.373 1.00 90.50 170 PRO A CA 1
ATOM 1399 C C . PRO A 1 170 ? -2.071 14.563 18.726 1.00 90.50 170 PRO A C 1
ATOM 1401 O O . PRO A 1 170 ? -2.640 14.912 19.760 1.00 90.50 170 PRO A O 1
ATOM 1404 N N . GLY A 1 171 ? -0.803 14.165 18.705 1.00 87.75 171 GLY A N 1
ATOM 1405 C CA . GLY A 1 171 ? 0.100 14.080 19.853 1.00 87.75 171 GLY A CA 1
ATOM 1406 C C . GLY A 1 171 ? 0.299 12.664 20.404 1.00 87.75 171 GLY A C 1
ATOM 1407 O O . GLY A 1 171 ? 1.309 12.411 21.060 1.00 87.75 171 GLY A O 1
ATOM 1408 N N . GLN A 1 172 ? -0.608 11.722 20.123 1.00 90.81 172 GLN A N 1
ATOM 1409 C CA . GLN A 1 172 ? -0.472 10.332 20.570 1.00 90.81 172 GLN A CA 1
ATOM 1410 C C . GLN A 1 172 ? 0.241 9.482 19.510 1.00 90.81 172 GLN A C 1
ATOM 1412 O O . GLN A 1 172 ? -0.263 9.314 18.398 1.00 90.81 172 GLN A O 1
ATOM 1417 N N . LYS A 1 173 ? 1.391 8.902 19.877 1.00 92.06 173 LYS A N 1
ATOM 1418 C CA . LYS A 1 173 ? 2.167 7.990 19.022 1.00 92.06 173 LYS A CA 1
ATOM 1419 C C . LYS A 1 173 ? 1.854 6.531 19.339 1.00 92.06 173 LYS A C 1
ATOM 1421 O O . LYS A 1 173 ? 1.713 6.168 20.503 1.00 92.06 173 LYS A O 1
ATOM 1426 N N . VAL A 1 174 ? 1.789 5.703 18.301 1.00 92.50 174 VAL A N 1
ATOM 1427 C CA . VAL A 1 174 ? 1.482 4.267 18.394 1.00 92.50 174 VAL A CA 1
ATOM 1428 C C . VAL A 1 174 ? 2.357 3.458 17.444 1.00 92.50 174 VAL A C 1
ATOM 1430 O O . VAL A 1 174 ? 2.892 3.988 16.466 1.00 92.50 174 VAL A O 1
ATOM 1433 N N . ASP A 1 175 ? 2.470 2.158 17.705 1.00 92.19 175 ASP A N 1
ATOM 1434 C CA . ASP A 1 175 ? 3.196 1.250 16.825 1.00 92.19 175 ASP A CA 1
ATOM 1435 C C . ASP A 1 175 ? 2.380 0.975 15.560 1.00 92.19 175 ASP A C 1
ATOM 1437 O O . ASP A 1 175 ? 1.262 0.454 15.603 1.00 92.19 175 ASP A O 1
ATOM 1441 N N . ILE A 1 176 ? 2.940 1.314 14.399 1.00 93.12 176 ILE A N 1
ATOM 1442 C CA . ILE A 1 176 ? 2.261 1.129 13.116 1.00 93.12 176 ILE A CA 1
ATOM 1443 C C . ILE A 1 176 ? 2.462 -0.303 12.620 1.00 93.12 176 ILE A C 1
ATOM 1445 O O . ILE A 1 176 ? 3.562 -0.711 12.256 1.00 93.12 176 ILE A O 1
ATOM 1449 N N . TYR A 1 177 ? 1.371 -1.061 12.516 1.00 92.06 177 TYR A N 1
ATOM 1450 C CA . TYR A 1 177 ? 1.387 -2.386 11.900 1.00 92.06 177 TYR A CA 1
ATOM 1451 C C . TYR A 1 177 ? 1.476 -2.301 10.369 1.00 92.06 177 TYR A C 1
ATOM 1453 O O . TYR A 1 177 ? 2.237 -3.039 9.734 1.00 92.06 177 TYR A O 1
ATOM 1461 N N . ALA A 1 178 ? 0.647 -1.442 9.766 1.00 94.12 178 ALA A N 1
ATOM 1462 C CA . ALA A 1 178 ? 0.615 -1.178 8.329 1.00 94.12 178 ALA A CA 1
ATOM 1463 C C . ALA A 1 178 ? -0.195 0.089 8.012 1.00 94.12 178 ALA A C 1
ATOM 1465 O O . ALA A 1 178 ? -1.092 0.477 8.756 1.00 94.12 178 ALA A O 1
ATOM 1466 N N . VAL A 1 179 ? 0.038 0.671 6.843 1.00 95.31 179 VAL A N 1
ATOM 1467 C 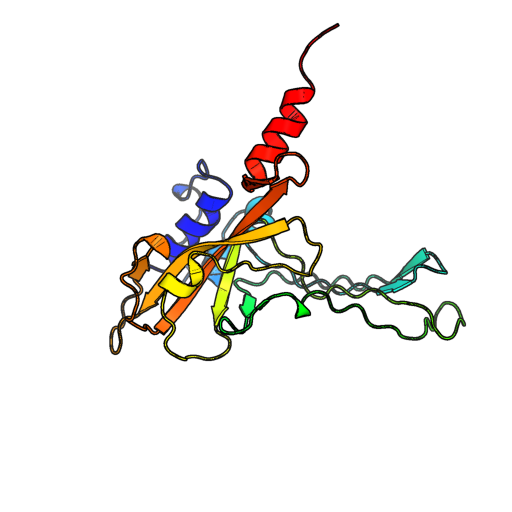CA . VAL A 1 179 ? -0.734 1.780 6.282 1.00 95.31 179 VAL A CA 1
ATOM 1468 C C . VAL A 1 179 ? -1.372 1.314 4.976 1.00 95.31 179 VAL A C 1
ATOM 1470 O O . VAL A 1 179 ? -0.691 0.767 4.112 1.00 95.31 179 VAL A O 1
ATOM 1473 N N . LEU A 1 180 ? -2.686 1.502 4.826 1.00 95.06 180 LEU A N 1
ATOM 1474 C CA . LEU A 1 180 ? -3.371 1.278 3.553 1.00 95.06 180 LEU A CA 1
ATOM 1475 C C . LEU A 1 180 ? -3.255 2.534 2.696 1.00 95.06 180 LEU A C 1
ATOM 1477 O O . LEU A 1 180 ? -3.922 3.539 2.970 1.00 95.06 180 LEU A O 1
ATOM 1481 N N . LEU A 1 181 ? -2.455 2.430 1.644 1.00 92.75 181 LEU A N 1
ATOM 1482 C CA . LEU A 1 181 ? -2.274 3.466 0.643 1.00 92.75 181 LEU A CA 1
ATOM 1483 C C . LEU A 1 181 ? -3.193 3.198 -0.543 1.00 92.75 181 LEU A C 1
ATOM 1485 O O . LEU A 1 181 ? -3.301 2.067 -1.016 1.00 92.75 181 LEU A O 1
ATOM 1489 N N . VAL A 1 182 ? -3.873 4.244 -1.006 1.00 90.69 182 VAL A N 1
ATOM 1490 C CA . VAL A 1 182 ? -4.782 4.179 -2.152 1.00 90.69 182 VAL A CA 1
ATOM 1491 C C . VAL A 1 182 ? -4.381 5.238 -3.157 1.00 90.69 182 VAL A C 1
ATOM 1493 O O . VAL A 1 182 ? -4.224 6.410 -2.808 1.00 90.69 182 VAL A O 1
ATOM 1496 N N . LYS A 1 183 ? -4.248 4.807 -4.406 1.00 88.06 183 LYS A N 1
ATOM 1497 C CA . LYS A 1 183 ? -3.901 5.648 -5.537 1.00 88.06 183 LYS A CA 1
ATOM 1498 C C . LYS A 1 183 ? -5.011 6.655 -5.805 1.00 88.06 183 LYS A C 1
ATOM 1500 O O . LYS A 1 183 ? -6.197 6.326 -5.897 1.00 88.06 183 LYS A O 1
ATOM 1505 N N . GLN A 1 184 ? -4.600 7.896 -5.922 1.00 84.31 184 GLN A N 1
ATOM 1506 C CA . GLN A 1 184 ? -5.387 9.039 -6.318 1.00 84.31 184 GLN A CA 1
ATOM 1507 C C . GLN A 1 184 ? -4.692 9.678 -7.516 1.00 84.31 184 GLN A C 1
ATOM 1509 O O . GLN A 1 184 ? -3.472 9.618 -7.657 1.00 84.31 184 GLN A O 1
ATOM 1514 N N . HIS A 1 185 ? -5.481 10.286 -8.382 1.00 79.31 185 HIS A N 1
ATOM 1515 C CA . HIS A 1 185 ? -4.988 11.069 -9.491 1.00 79.31 185 HIS A CA 1
ATOM 1516 C C . HIS A 1 185 ? -5.146 12.550 -9.164 1.00 79.31 185 HIS A C 1
ATOM 1518 O O . HIS A 1 185 ? -6.251 13.004 -8.850 1.00 79.31 185 HIS A O 1
ATOM 1524 N N . PHE A 1 186 ? -4.051 13.301 -9.231 1.00 72.69 186 PHE A N 1
ATOM 1525 C CA . PHE A 1 186 ? -4.120 14.753 -9.213 1.00 72.69 186 PHE A CA 1
ATOM 1526 C C . PHE A 1 186 ? -4.409 15.249 -10.628 1.00 72.69 186 PHE A C 1
ATOM 1528 O O . PHE A 1 186 ? -3.598 15.076 -11.534 1.00 72.69 186 PHE A O 1
ATOM 1535 N N . CYS A 1 187 ? -5.574 15.864 -10.814 1.00 68.81 187 CYS A N 1
ATOM 1536 C CA . CYS A 1 187 ? -5.914 16.514 -12.068 1.00 68.81 187 CYS A CA 1
ATOM 1537 C C . CYS A 1 187 ? -5.364 17.941 -12.052 1.00 68.81 187 CYS A C 1
ATOM 1539 O O . CYS A 1 187 ? -5.878 18.794 -11.327 1.00 68.81 187 CYS A O 1
ATOM 1541 N N . GLU A 1 188 ? -4.349 18.205 -12.874 1.00 66.56 188 GLU A N 1
ATOM 1542 C CA . GLU A 1 188 ? -3.735 19.534 -12.983 1.00 66.56 188 GLU A CA 1
ATOM 15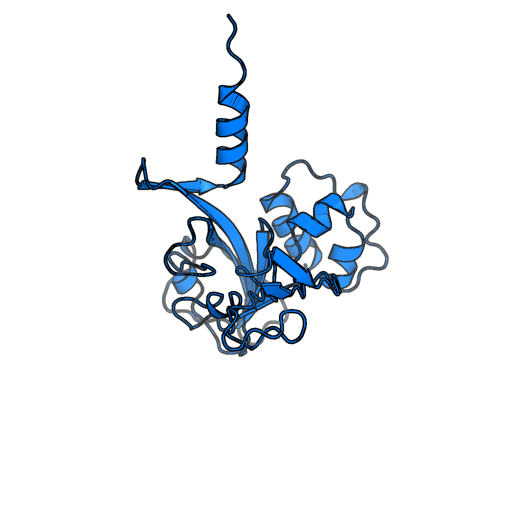43 C C . GLU A 1 188 ? -4.731 20.595 -13.475 1.00 66.56 188 GLU A C 1
ATOM 1545 O O . GLU A 1 188 ? -4.711 21.726 -12.990 1.00 66.56 188 GLU A O 1
ATOM 1550 N N . TYR A 1 189 ? -5.659 20.218 -14.365 1.00 67.31 189 TYR A N 1
ATOM 1551 C CA . TYR A 1 189 ? -6.647 21.131 -14.950 1.00 67.31 189 TYR A CA 1
ATOM 1552 C C . TYR A 1 189 ? -7.653 21.668 -13.928 1.00 67.31 189 TYR A C 1
ATOM 1554 O O . TYR A 1 189 ? -7.898 22.869 -13.878 1.00 67.31 189 TYR A O 1
ATOM 1562 N N . CYS A 1 190 ? -8.228 20.799 -13.089 1.00 72.19 190 CYS A N 1
ATOM 1563 C CA . CYS A 1 190 ? -9.173 21.225 -12.047 1.00 72.19 190 CYS A CA 1
ATOM 1564 C C . CYS A 1 190 ? -8.524 21.405 -10.667 1.00 72.19 190 CYS A C 1
ATOM 1566 O O . CYS A 1 190 ? -9.230 21.686 -9.700 1.00 72.19 190 CYS A O 1
ATOM 1568 N N . ARG A 1 191 ? -7.197 21.231 -10.573 1.00 67.19 191 ARG A N 1
ATOM 1569 C CA . ARG A 1 191 ? -6.399 21.286 -9.336 1.00 67.19 191 ARG A CA 1
ATOM 1570 C C . ARG A 1 191 ? -7.019 20.483 -8.187 1.00 67.19 191 ARG A C 1
ATOM 1572 O O . ARG A 1 191 ? -7.021 20.923 -7.039 1.00 67.19 191 ARG A O 1
ATOM 1579 N N . ASN A 1 192 ? -7.561 19.307 -8.502 1.00 67.31 192 ASN A N 1
ATOM 1580 C CA . ASN A 1 192 ? -8.277 18.464 -7.547 1.00 67.31 192 ASN A CA 1
ATOM 1581 C C . ASN A 1 192 ? -7.724 17.033 -7.545 1.00 67.31 192 ASN A C 1
ATOM 1583 O O . ASN A 1 192 ? -7.285 16.520 -8.575 1.00 67.31 192 ASN A O 1
ATOM 1587 N N . VAL A 1 193 ? -7.774 16.381 -6.384 1.00 65.81 193 VAL A N 1
ATOM 1588 C CA . VAL A 1 193 ? -7.359 14.988 -6.190 1.00 65.81 193 VAL A CA 1
ATOM 1589 C C . VAL A 1 193 ? -8.597 14.101 -6.274 1.00 65.81 193 VAL A C 1
ATOM 1591 O O . VAL A 1 193 ? -9.535 14.265 -5.494 1.00 65.81 193 VAL A O 1
ATOM 1594 N N . ARG A 1 194 ? -8.609 13.154 -7.214 1.00 64.88 194 ARG A N 1
ATOM 1595 C CA . ARG A 1 194 ? -9.724 12.219 -7.419 1.00 64.88 194 ARG A CA 1
ATOM 1596 C C . ARG A 1 194 ? -9.265 10.771 -7.256 1.00 64.88 194 ARG A C 1
ATOM 1598 O O . ARG A 1 194 ? -8.124 10.458 -7.599 1.00 64.88 194 ARG A O 1
ATOM 1605 N N . PRO A 1 195 ? -10.131 9.847 -6.810 1.00 64.56 195 PRO A N 1
ATOM 1606 C CA . PRO A 1 195 ? -9.826 8.425 -6.886 1.00 64.56 195 PRO A CA 1
ATOM 1607 C C . PRO A 1 195 ? -9.558 8.018 -8.339 1.00 64.56 195 PRO A C 1
ATOM 1609 O O . PRO A 1 195 ? -10.324 8.371 -9.234 1.00 64.56 195 PRO A O 1
ATOM 1612 N N . LEU A 1 196 ? -8.502 7.237 -8.590 1.00 64.25 196 LEU A N 1
ATOM 1613 C CA . LEU A 1 196 ? -8.133 6.853 -9.962 1.00 64.25 196 LEU A CA 1
ATOM 1614 C C . LEU A 1 196 ? -9.260 6.089 -10.692 1.00 64.25 196 LEU A C 1
ATOM 1616 O O . LEU A 1 196 ? -9.436 6.228 -11.899 1.00 64.25 196 LEU A O 1
ATOM 1620 N N . ARG A 1 197 ? -10.062 5.309 -9.956 1.00 60.12 197 ARG A N 1
ATOM 1621 C CA . ARG A 1 197 ? -11.204 4.565 -10.514 1.00 60.12 197 ARG A CA 1
ATOM 1622 C C . ARG A 1 197 ? -12.311 5.488 -11.037 1.00 60.12 197 ARG A C 1
ATOM 1624 O O . ARG A 1 197 ? -12.975 5.117 -12.002 1.00 60.12 197 ARG A O 1
ATOM 1631 N N . ASP A 1 198 ? -12.487 6.660 -10.430 1.00 51.91 198 ASP A N 1
ATOM 1632 C CA . ASP A 1 198 ? -13.483 7.638 -10.877 1.00 51.91 198 ASP A CA 1
ATOM 1633 C C . ASP A 1 198 ? -13.016 8.312 -12.175 1.00 51.91 198 ASP A C 1
ATOM 1635 O O . ASP A 1 198 ? -13.811 8.457 -13.093 1.00 51.91 198 ASP A O 1
ATOM 1639 N N . LEU A 1 199 ? -11.706 8.555 -12.337 1.00 49.50 199 LEU A N 1
ATOM 1640 C CA . LEU A 1 199 ? -11.142 9.007 -13.615 1.00 49.50 199 LEU A CA 1
ATOM 1641 C C . LEU A 1 199 ? -11.357 7.986 -14.738 1.00 49.50 199 LEU A C 1
ATOM 1643 O O . LEU A 1 199 ? -11.718 8.377 -15.838 1.00 49.50 199 LEU A O 1
ATOM 1647 N N . MET A 1 200 ? -11.137 6.686 -14.496 1.00 49.53 200 MET A N 1
ATOM 1648 C CA . MET A 1 200 ? -11.400 5.690 -15.543 1.00 49.53 200 MET A CA 1
ATOM 1649 C C . MET A 1 200 ? -12.876 5.694 -15.939 1.00 49.53 200 MET A C 1
ATOM 1651 O O . MET A 1 200 ? -13.181 5.663 -17.123 1.00 49.53 200 MET A O 1
ATOM 1655 N N . LYS A 1 201 ? -13.795 5.783 -14.972 1.00 50.91 201 LYS A N 1
ATOM 1656 C CA . LYS A 1 201 ? -15.222 5.910 -15.286 1.00 50.91 201 LYS A CA 1
ATOM 1657 C C . LYS A 1 201 ? -15.527 7.173 -16.085 1.00 50.91 201 LYS A C 1
ATOM 1659 O O . LYS A 1 201 ? -16.307 7.055 -17.012 1.00 50.91 201 LYS A O 1
ATOM 1664 N N . ASP A 1 202 ? -14.889 8.302 -15.784 1.00 45.84 202 ASP A N 1
ATOM 1665 C CA . ASP A 1 202 ? -15.051 9.567 -16.517 1.00 45.84 202 ASP A CA 1
ATOM 1666 C C . ASP A 1 202 ? -14.451 9.504 -17.942 1.00 45.84 202 ASP A C 1
ATOM 1668 O O . ASP A 1 202 ? -15.029 10.001 -18.905 1.00 45.84 202 ASP A O 1
ATOM 1672 N N . LEU A 1 203 ? -13.293 8.855 -18.104 1.00 45.28 203 LEU A N 1
ATOM 1673 C CA . LEU A 1 203 ? -12.649 8.644 -19.407 1.00 45.28 203 LEU A CA 1
ATOM 1674 C C . LEU A 1 203 ? -13.462 7.696 -20.296 1.00 45.28 203 LEU A C 1
ATOM 1676 O O . LEU A 1 203 ? -13.540 7.907 -21.502 1.00 45.28 203 LEU A O 1
ATOM 1680 N N . TYR A 1 204 ? -14.072 6.666 -19.705 1.00 43.38 204 TYR A N 1
ATOM 1681 C CA . TYR A 1 204 ? -14.908 5.706 -20.425 1.00 43.38 204 TYR A CA 1
ATOM 1682 C C . TYR A 1 204 ? -16.384 6.133 -20.521 1.00 43.38 204 TYR A C 1
ATOM 1684 O O . TYR A 1 204 ? -17.097 5.605 -21.369 1.00 43.38 204 TYR A O 1
ATOM 1692 N N . SER A 1 205 ? -16.856 7.090 -19.714 1.00 41.47 205 SER A N 1
ATOM 1693 C CA . SER A 1 205 ? -18.198 7.678 -19.845 1.00 41.47 205 SER A CA 1
ATOM 1694 C C . SER A 1 205 ? -18.259 8.756 -20.925 1.00 41.47 205 SER A C 1
ATOM 1696 O O . SER A 1 205 ? -19.322 8.970 -21.499 1.00 41.47 205 SER A O 1
ATOM 1698 N N . ASN A 1 206 ? -17.121 9.361 -21.279 1.00 40.22 206 ASN A N 1
ATOM 1699 C CA . ASN A 1 206 ? -17.020 10.313 -22.387 1.00 40.22 206 ASN A CA 1
ATOM 1700 C C . ASN A 1 206 ? -17.055 9.661 -23.786 1.00 40.22 206 ASN A C 1
ATOM 1702 O O . ASN A 1 206 ? -16.926 10.373 -24.774 1.00 40.22 206 ASN A O 1
ATOM 1706 N N . ASN A 1 207 ? -17.272 8.342 -23.888 1.00 41.44 207 ASN A N 1
ATOM 1707 C CA . ASN A 1 207 ? -17.431 7.624 -25.160 1.00 41.44 207 ASN A CA 1
ATOM 1708 C C . ASN A 1 207 ? -18.788 6.921 -25.312 1.00 41.44 207 ASN A C 1
ATOM 1710 O O . ASN A 1 207 ? -18.888 5.909 -26.003 1.00 41.44 207 ASN A O 1
ATOM 1714 N N . VAL A 1 208 ? -19.855 7.472 -24.729 1.00 39.03 208 VAL A N 1
ATOM 1715 C CA . VAL A 1 208 ? -21.208 7.215 -25.241 1.00 39.03 208 VAL A CA 1
ATOM 1716 C C . VAL A 1 208 ? -22.009 8.511 -25.227 1.00 39.03 208 VAL A C 1
ATOM 1718 O O . VAL A 1 208 ? -22.749 8.813 -24.295 1.00 39.03 208 VAL A O 1
ATOM 1721 N N . THR A 1 209 ? -21.893 9.286 -26.300 1.00 26.27 209 THR A N 1
ATOM 1722 C CA . THR A 1 209 ? -23.062 9.972 -26.854 1.00 26.27 209 THR A CA 1
ATOM 1723 C C . THR A 1 209 ? -22.916 10.073 -28.365 1.00 26.27 209 THR A C 1
ATOM 1725 O O . THR A 1 209 ? -21.987 10.674 -28.890 1.00 26.27 209 THR A O 1
ATOM 1728 N N . MET A 1 210 ? -23.843 9.361 -29.000 1.00 30.14 210 MET A N 1
ATOM 1729 C CA . MET A 1 210 ? -24.214 9.300 -30.408 1.00 30.14 210 MET A CA 1
ATOM 1730 C C . MET A 1 210 ? -24.008 10.605 -31.185 1.00 30.14 210 MET A C 1
ATOM 1732 O O . MET A 1 210 ? -24.513 11.639 -30.756 1.00 30.14 210 MET A O 1
ATOM 1736 N N . PHE A 1 211 ? -23.397 10.488 -32.366 1.00 32.66 211 PHE A N 1
ATOM 1737 C CA . PHE A 1 211 ? -24.052 10.785 -33.645 1.00 32.66 211 PHE A CA 1
ATOM 1738 C C . PHE A 1 211 ? -23.639 9.727 -34.669 1.00 32.66 211 PHE A C 1
ATOM 1740 O O . PHE A 1 211 ? -22.447 9.345 -34.655 1.00 32.66 211 PHE A O 1
#